Protein AF-A0A8H6TG08-F1 (afdb_monomer_lite)

Foldseek 3Di:
DPDVVVVVVVVPPPPPPPPPPPPDDDDDPDDDDDDDPDDPDDDDDDDDDPDDDDDDPDDPDPPPPPPPPPPPPDPPPPVDPVSVVVQLVVQFAPVSLVVCVVVCVLVVCCCPFNQDPPPNDHGHPPVVVVVVSSVLSVLVVCQCCPPLHNVVPPVVVQVLQQADDPPDPDPDDPQDDVVNVRGDGSSLVSVQVVVLVVVCVVCVVDPPCPPHRSSVVCVVVVVRDSDDPDPDPVNVVVVVVVVPPPD

Secondary structure (DSSP, 8-state):
--HHHHHHHTTT-----SGGGSS--------------------PPPPPP------------------------------SHHHHHHHHHH--SHHHHHHHHHTTHHHHHHHHHS-BTTTTBPPPTTHHHHHHHHHHHHHHHHHHT-TTTTTT-HHHHHHHHBPPP-----TT--PPPGGGTTBPPHHHHHHHHHHHHHHHHHHTTSGGGTT--HHHHHHHTT----SPPP--TTHHHHTTTTSSS--

Sequence (247 aa):
MGEEWAGKAARGEDFLLLADMFAGQCLSDGPIASFAPDDDAQLRPAPPPACRAAQFPAAAAAIPMSTPARRIPSPVALASLADVKEGLERASGLLDVVEQLESGHVKYVRDTHGPNTKTNRGAADGWDGLRSMVNKRERLGKILNGPKNFAGDEEKFLAYFKMPAPTGKGKRARGPDEEDGGYRAYRRIVEAWVWCKRHVEKERETIEYQGLGRWEVWRALGKETYVKPPRQADDAELDKEKDSDDE

Structure (mmCIF, N/CA/C/O backbone):
data_AF-A0A8H6TG08-F1
#
_entry.id   AF-A0A8H6TG08-F1
#
loop_
_atom_site.group_PDB
_atom_site.id
_atom_site.type_symbol
_atom_site.label_atom_id
_atom_site.label_alt_id
_atom_site.label_comp_id
_atom_site.label_asym_id
_atom_site.label_entity_id
_atom_site.label_seq_id
_atom_site.pdbx_PDB_ins_code
_atom_site.Cartn_x
_atom_site.Cartn_y
_atom_site.Cartn_z
_atom_site.occupancy
_atom_site.B_iso_or_equiv
_atom_site.auth_seq_id
_atom_site.auth_comp_id
_atom_site.auth_asym_id
_atom_site.auth_atom_id
_atom_site.pdbx_PDB_model_num
ATOM 1 N N . MET A 1 1 ? -29.825 2.745 20.423 1.00 50.50 1 MET A N 1
ATOM 2 C CA . MET A 1 1 ? -30.577 3.974 20.757 1.00 50.50 1 MET A CA 1
ATOM 3 C C . MET A 1 1 ? -31.495 4.337 19.589 1.00 50.50 1 MET A C 1
ATOM 5 O O . MET A 1 1 ? -31.099 5.159 18.782 1.00 50.50 1 MET A O 1
ATOM 9 N N . GLY A 1 2 ? -32.653 3.683 19.420 1.00 51.50 2 GLY A N 1
ATOM 10 C CA . GLY A 1 2 ? -33.448 3.850 18.183 1.00 51.50 2 GLY A CA 1
ATOM 11 C C . GLY A 1 2 ? -34.968 3.820 18.345 1.00 51.50 2 GLY A C 1
ATOM 12 O O . GLY A 1 2 ? -35.647 4.626 17.723 1.00 51.50 2 GLY A O 1
ATOM 13 N N . GLU A 1 3 ? -35.520 2.969 19.212 1.00 51.28 3 GLU A N 1
ATOM 14 C CA . GLU A 1 3 ? -36.986 2.820 19.296 1.00 51.28 3 GLU A CA 1
ATOM 15 C C . GLU A 1 3 ? -37.643 3.740 20.337 1.00 51.28 3 GLU A C 1
ATOM 17 O O . GLU A 1 3 ? -38.736 4.251 20.106 1.00 51.28 3 GLU A O 1
ATOM 22 N N . GLU A 1 4 ? -36.956 4.070 21.436 1.00 55.00 4 GLU A N 1
ATOM 23 C CA . GLU A 1 4 ? -37.482 5.030 22.425 1.00 55.00 4 GLU A CA 1
ATOM 24 C C . GLU A 1 4 ? -37.549 6.476 21.905 1.00 55.00 4 GLU A C 1
ATOM 26 O O . GLU A 1 4 ? -38.343 7.278 22.400 1.00 55.00 4 GLU A O 1
ATOM 31 N N . TRP A 1 5 ? -36.749 6.815 20.890 1.00 64.19 5 TRP A N 1
ATOM 32 C CA . TRP A 1 5 ? -36.702 8.162 20.313 1.00 64.19 5 TRP A CA 1
ATOM 33 C C . TRP A 1 5 ? -37.920 8.467 19.439 1.00 64.19 5 TRP A C 1
ATOM 35 O O . TRP A 1 5 ? -38.512 9.541 19.559 1.00 64.19 5 TRP A O 1
ATOM 45 N N . ALA A 1 6 ? -38.348 7.504 18.620 1.00 67.06 6 ALA A N 1
ATOM 46 C CA . ALA A 1 6 ? -39.508 7.672 17.748 1.00 67.06 6 ALA A CA 1
ATOM 47 C C . ALA A 1 6 ? -40.811 7.861 18.549 1.00 67.06 6 ALA A C 1
ATOM 49 O O . ALA A 1 6 ? -41.683 8.630 18.151 1.00 67.06 6 ALA A O 1
ATOM 50 N N . GLY A 1 7 ? -40.918 7.224 19.722 1.00 71.44 7 GLY A N 1
ATOM 51 C CA . GLY A 1 7 ? -42.089 7.354 20.591 1.00 71.44 7 GLY A CA 1
ATOM 52 C C . GLY A 1 7 ? -42.223 8.717 21.281 1.00 71.44 7 GLY A C 1
ATOM 53 O O . GLY A 1 7 ? -43.343 9.147 21.552 1.00 71.44 7 GLY A O 1
ATOM 54 N N . LYS A 1 8 ? -41.113 9.412 21.567 1.00 64.00 8 LYS A N 1
ATOM 55 C CA . LYS A 1 8 ? -41.140 10.728 22.233 1.00 64.00 8 LYS A CA 1
ATOM 56 C C . LYS A 1 8 ? -41.502 11.868 21.279 1.00 64.00 8 LYS A C 1
ATOM 58 O O . LYS A 1 8 ? -42.296 12.723 21.653 1.00 64.00 8 LYS A O 1
ATOM 63 N N . ALA A 1 9 ? -41.025 11.831 20.033 1.00 66.88 9 ALA A N 1
ATOM 64 C CA . ALA A 1 9 ? -41.368 12.841 19.025 1.00 66.88 9 ALA A CA 1
ATOM 65 C C . ALA A 1 9 ? -42.869 12.847 18.670 1.00 66.88 9 ALA A C 1
ATOM 67 O O . ALA A 1 9 ? -43.447 13.902 18.425 1.00 66.88 9 ALA A O 1
ATOM 68 N N . ALA A 1 10 ? -43.527 11.683 18.707 1.00 74.94 10 ALA A N 1
ATOM 69 C CA . ALA A 1 10 ? -44.953 11.563 18.402 1.00 74.94 10 ALA A CA 1
ATOM 70 C C . ALA A 1 10 ? -45.885 12.133 19.493 1.00 74.94 10 ALA A C 1
ATOM 72 O O . ALA A 1 10 ? -47.068 12.337 19.229 1.00 74.94 10 ALA A O 1
ATOM 73 N N . ARG A 1 11 ? -45.380 12.387 20.711 1.00 78.62 11 ARG A N 1
ATOM 74 C CA . ARG A 1 11 ? -46.183 12.888 21.843 1.00 78.62 11 ARG A CA 1
ATOM 75 C C . ARG A 1 11 ? -46.210 14.412 21.978 1.00 78.62 11 ARG A C 1
ATOM 77 O O . ARG A 1 11 ? -46.906 14.905 22.858 1.00 78.62 11 ARG A O 1
ATOM 84 N N . GLY A 1 12 ? -45.496 15.150 21.123 1.00 61.00 12 GLY A N 1
ATOM 85 C CA . GLY A 1 12 ? -45.451 16.616 21.195 1.00 61.00 12 GLY A CA 1
ATOM 86 C C . GLY A 1 12 ? -44.877 17.140 22.514 1.00 61.00 12 GLY A C 1
ATOM 87 O O . GLY A 1 12 ? -45.208 18.242 22.933 1.00 61.00 12 GLY A O 1
ATOM 88 N N . GLU A 1 13 ? -44.059 16.336 23.196 1.00 67.56 13 GLU A N 1
ATOM 89 C CA . GLU A 1 13 ? -43.332 16.783 24.379 1.00 67.56 13 GLU A CA 1
ATOM 90 C C . GLU A 1 13 ? -42.211 17.712 23.909 1.00 67.56 13 GLU A C 1
ATOM 92 O O . GLU A 1 13 ? -41.248 17.263 23.279 1.00 67.56 13 GLU A O 1
ATOM 97 N N . ASP A 1 14 ? -42.364 19.010 24.185 1.00 52.91 14 ASP A N 1
ATOM 98 C CA . ASP A 1 14 ? -41.338 20.011 23.920 1.00 52.91 14 ASP A CA 1
ATOM 99 C C . ASP A 1 14 ? -40.054 19.604 24.641 1.00 52.91 14 ASP A C 1
ATOM 101 O O . ASP A 1 14 ? -39.951 19.592 25.872 1.00 52.91 14 ASP A O 1
ATOM 105 N N . PHE A 1 15 ? -39.058 19.233 23.844 1.00 54.03 15 PHE A N 1
ATOM 106 C CA . PHE A 1 15 ? -37.717 18.997 24.335 1.00 54.03 15 PHE A CA 1
ATOM 107 C C . PHE A 1 15 ? -37.177 20.343 24.813 1.00 54.03 15 PHE A C 1
ATOM 109 O O . PHE A 1 15 ? -36.769 21.181 24.009 1.00 54.03 15 PHE A O 1
ATOM 116 N N . LEU A 1 16 ? -37.154 20.537 26.133 1.00 56.66 16 LEU A N 1
ATOM 117 C CA . LEU A 1 16 ? -36.293 21.522 26.774 1.00 56.66 16 LEU A CA 1
ATOM 118 C C . LEU A 1 16 ? -34.847 21.119 26.465 1.00 56.66 16 LEU A C 1
ATOM 120 O O . LEU A 1 16 ? -34.195 20.397 27.221 1.00 56.66 16 LEU A O 1
ATOM 124 N N . LEU A 1 17 ? -34.382 21.524 25.282 1.00 52.22 17 LEU A N 1
ATOM 125 C CA . LEU A 1 17 ? -32.984 21.501 24.904 1.00 52.22 17 LEU A CA 1
ATOM 126 C C . LEU A 1 17 ? -32.220 22.177 26.033 1.00 52.22 17 LEU A C 1
ATOM 128 O O . LEU A 1 17 ? -32.545 23.289 26.445 1.00 52.22 17 LEU A O 1
ATOM 132 N N . LEU A 1 18 ? -31.214 21.465 26.524 1.00 53.97 18 LEU A N 1
ATOM 133 C CA . LEU A 1 18 ? -30.261 21.864 27.551 1.00 53.97 18 LEU A CA 1
ATOM 134 C C . LEU A 1 18 ? -29.365 23.025 27.050 1.00 53.97 18 LEU A C 1
ATOM 136 O O . LEU A 1 18 ? -28.142 22.954 27.102 1.00 53.97 18 LEU A O 1
ATOM 140 N N . ALA A 1 19 ? -29.967 24.075 26.493 1.00 52.28 19 ALA A N 1
ATOM 141 C CA . ALA A 1 19 ? -29.305 25.238 25.917 1.00 52.28 19 ALA A CA 1
ATOM 142 C C . ALA A 1 19 ? -28.902 26.276 26.982 1.00 52.28 19 ALA A C 1
ATOM 144 O O . ALA A 1 19 ? -28.106 27.160 26.688 1.00 52.28 19 ALA A O 1
ATOM 145 N N . ASP A 1 20 ? -29.362 26.131 28.230 1.00 48.72 20 ASP A N 1
ATOM 146 C CA . ASP A 1 20 ? -29.104 27.099 29.308 1.00 48.72 20 ASP A CA 1
ATOM 147 C C . ASP A 1 20 ? -27.883 26.791 30.192 1.00 48.72 20 ASP A C 1
ATOM 149 O O . ASP A 1 20 ? -27.593 27.527 31.132 1.00 48.72 20 ASP A O 1
ATOM 153 N N . MET A 1 21 ? -27.104 25.743 29.901 1.00 51.53 21 MET A N 1
ATOM 154 C CA . MET A 1 21 ? -25.935 25.401 30.731 1.00 51.53 21 MET A CA 1
ATOM 155 C C . MET A 1 21 ? -24.610 26.057 30.307 1.00 51.53 21 MET A C 1
ATOM 157 O O . MET A 1 21 ? -23.612 25.883 31.003 1.00 51.53 21 MET A O 1
ATOM 161 N N . PHE A 1 22 ? -24.579 26.834 29.216 1.00 51.25 22 PHE A N 1
ATOM 162 C CA . PHE A 1 22 ? -23.343 27.472 28.723 1.00 51.25 22 PHE A CA 1
ATOM 163 C C . PHE A 1 22 ? -23.390 29.004 28.611 1.00 51.25 22 PHE A C 1
ATOM 165 O O . PHE A 1 22 ? -22.412 29.612 28.185 1.00 51.25 22 PHE A O 1
ATOM 172 N N . ALA A 1 23 ? -24.458 29.661 29.069 1.00 53.31 23 ALA A N 1
ATOM 173 C CA . ALA A 1 23 ? -24.570 31.125 29.053 1.00 53.31 23 ALA A CA 1
ATOM 174 C C . ALA A 1 23 ? -23.963 31.823 30.295 1.00 53.31 23 ALA A C 1
ATOM 176 O O . ALA A 1 23 ? -24.399 32.910 30.668 1.00 53.31 23 ALA A O 1
ATOM 177 N N . GLY A 1 24 ? -22.969 31.223 30.964 1.00 51.78 24 GLY A N 1
ATOM 178 C CA . GLY A 1 24 ? -22.540 31.703 32.284 1.00 51.78 24 GLY A CA 1
ATOM 179 C C . GLY A 1 24 ? -21.128 31.344 32.738 1.00 51.78 24 GLY A C 1
ATOM 180 O O . GLY A 1 24 ? -20.940 31.096 33.925 1.00 51.78 24 GLY A O 1
ATOM 181 N N . GLN A 1 25 ? -20.128 31.323 31.852 1.00 49.62 25 GLN A N 1
ATOM 182 C CA . GLN A 1 25 ? -18.730 31.389 32.298 1.00 49.62 25 GLN A CA 1
ATOM 183 C C . GLN A 1 25 ? -18.120 32.733 31.921 1.00 49.62 25 GLN A C 1
ATOM 185 O O . GLN A 1 25 ? -17.725 32.997 30.789 1.00 49.62 25 GLN A O 1
ATOM 190 N N . CYS A 1 26 ? -18.125 33.590 32.937 1.00 45.16 26 CYS A N 1
ATOM 191 C CA . CYS A 1 26 ? -17.475 34.876 33.003 1.00 45.16 26 CYS A CA 1
ATOM 192 C C . CYS A 1 26 ? -16.030 34.811 32.498 1.00 45.16 26 CYS A C 1
ATOM 194 O O . CYS A 1 26 ? -15.234 33.982 32.937 1.00 45.16 26 CYS A O 1
ATOM 196 N N . LEU A 1 27 ? -15.706 35.775 31.642 1.00 51.22 27 LEU A N 1
ATOM 197 C CA . LEU A 1 27 ? -14.368 36.308 31.433 1.00 51.22 27 LEU A CA 1
ATOM 198 C C . LEU A 1 27 ? -13.742 36.649 32.793 1.00 51.22 27 LEU A C 1
ATOM 200 O O . LEU A 1 27 ? -14.047 37.684 33.382 1.00 51.22 27 LEU A O 1
ATOM 204 N N . SER A 1 28 ? -12.875 35.780 33.300 1.00 53.09 28 SER A N 1
ATOM 205 C CA . SER A 1 28 ? -11.883 36.160 34.298 1.00 53.09 28 SER A CA 1
ATOM 206 C C . SER A 1 28 ? -10.559 36.379 33.579 1.00 53.09 28 SER A C 1
ATOM 208 O O . SER A 1 28 ? -9.837 35.426 33.283 1.00 53.09 28 SER A O 1
ATOM 210 N N . ASP A 1 29 ? -10.285 37.651 33.291 1.00 51.97 29 ASP A N 1
ATOM 211 C CA . ASP A 1 29 ? -8.945 38.194 33.080 1.00 51.97 29 ASP A CA 1
ATOM 212 C C . ASP A 1 29 ? -8.067 37.778 34.269 1.00 51.97 29 ASP A C 1
ATOM 214 O O . ASP A 1 29 ? -8.242 38.249 35.396 1.00 51.97 29 ASP A O 1
ATOM 218 N N . GLY A 1 30 ? -7.167 36.826 34.030 1.00 44.47 30 GLY A N 1
ATOM 219 C CA . GLY A 1 30 ? -6.161 36.380 34.986 1.00 44.47 30 GLY A CA 1
ATOM 220 C C . GLY A 1 30 ? -4.785 36.907 34.571 1.00 44.47 30 GLY A C 1
ATOM 221 O O . GLY A 1 30 ? -4.456 36.857 33.385 1.00 44.47 30 GLY A O 1
ATOM 222 N N . PRO A 1 31 ? -3.969 37.419 35.509 1.00 56.06 31 PRO A N 1
ATOM 223 C CA . PRO A 1 31 ? -2.721 38.094 35.189 1.00 56.06 31 PRO A CA 1
ATOM 224 C C . PRO A 1 31 ? -1.666 37.132 34.633 1.00 56.06 31 PRO A C 1
ATOM 226 O O . PRO A 1 31 ? -1.500 36.003 35.093 1.00 56.06 31 PRO A O 1
ATOM 229 N N . ILE A 1 32 ? -0.926 37.648 33.654 1.00 50.09 32 ILE A N 1
ATOM 230 C CA . ILE A 1 32 ? 0.262 37.060 33.037 1.00 50.09 32 ILE A CA 1
ATOM 231 C C . ILE A 1 32 ? 1.272 36.720 34.140 1.00 50.09 32 ILE A C 1
ATOM 233 O O . ILE A 1 32 ? 1.871 37.610 34.745 1.00 50.09 32 ILE A O 1
ATOM 237 N N . ALA A 1 33 ? 1.455 35.427 34.405 1.00 47.50 33 ALA A N 1
ATOM 238 C CA . ALA A 1 33 ? 2.541 34.942 35.240 1.00 47.50 33 ALA A CA 1
ATOM 239 C C . ALA A 1 33 ? 3.854 35.081 34.461 1.00 47.50 33 ALA A C 1
ATOM 241 O O . ALA A 1 33 ? 4.088 34.411 33.454 1.00 47.50 33 ALA A O 1
ATOM 242 N N . SER A 1 34 ? 4.688 36.000 34.933 1.00 51.72 34 SER A N 1
ATOM 243 C CA . SER A 1 34 ? 6.067 36.195 34.516 1.00 51.72 34 SER A CA 1
ATOM 244 C C . SER A 1 34 ? 6.854 34.887 34.631 1.00 51.72 34 SER A C 1
ATOM 246 O O . SER A 1 34 ? 6.981 34.323 35.716 1.00 51.72 34 SER A O 1
ATOM 248 N N . PHE A 1 35 ? 7.406 34.423 33.511 1.00 45.28 35 PHE A N 1
ATOM 249 C CA . PHE A 1 35 ? 8.421 33.375 33.490 1.00 45.28 35 PHE A CA 1
ATOM 250 C C . PHE A 1 35 ? 9.697 33.908 34.154 1.00 45.28 35 PHE A C 1
ATOM 252 O O . PHE A 1 35 ? 10.345 34.809 33.621 1.00 45.28 35 PHE A O 1
ATOM 259 N N . ALA A 1 36 ? 10.048 33.359 35.315 1.00 55.59 36 ALA A N 1
ATOM 260 C CA . ALA A 1 36 ? 11.384 33.488 35.882 1.00 55.59 36 ALA A CA 1
ATOM 261 C C . ALA A 1 36 ? 12.311 32.446 35.220 1.00 55.59 36 ALA A C 1
ATOM 263 O O . ALA A 1 36 ? 11.919 31.279 35.128 1.00 55.59 36 ALA A O 1
ATOM 264 N N . PRO A 1 37 ? 13.510 32.830 34.750 1.00 61.66 37 PRO A N 1
ATOM 265 C CA . PRO A 1 37 ? 14.508 31.905 34.238 1.00 61.66 37 PRO A CA 1
ATOM 266 C C . PRO A 1 37 ? 15.581 31.665 35.303 1.00 61.66 37 PRO A C 1
ATOM 268 O O . PRO A 1 37 ? 16.621 32.300 35.260 1.00 61.66 37 PRO A O 1
ATOM 271 N N . ASP A 1 38 ? 15.338 30.764 36.250 1.00 59.38 38 ASP A N 1
ATOM 272 C CA . ASP A 1 38 ? 16.372 30.320 37.192 1.00 59.38 38 ASP A CA 1
ATOM 273 C C . ASP A 1 38 ? 16.027 28.918 37.704 1.00 59.38 38 ASP A C 1
ATOM 275 O O . ASP A 1 38 ? 15.315 28.767 38.689 1.00 59.38 38 ASP A O 1
ATOM 279 N N . ASP A 1 39 ? 16.514 27.889 37.008 1.00 56.72 39 ASP A N 1
ATOM 280 C CA . ASP A 1 39 ? 16.909 26.631 37.655 1.00 56.72 39 ASP A CA 1
ATOM 281 C C . ASP A 1 39 ? 17.931 25.904 36.766 1.00 56.72 39 ASP A C 1
ATOM 283 O O . ASP A 1 39 ? 17.687 24.895 36.103 1.00 56.72 39 ASP A O 1
ATOM 287 N N . ASP A 1 40 ? 19.103 26.531 36.707 1.00 56.91 40 ASP A N 1
ATOM 288 C CA . ASP A 1 40 ? 20.358 25.943 36.269 1.00 56.91 40 ASP A CA 1
ATOM 289 C C . ASP A 1 40 ? 21.055 25.395 37.522 1.00 56.91 40 ASP A C 1
ATOM 291 O O . ASP A 1 40 ? 21.762 26.120 38.222 1.00 56.91 40 ASP A O 1
ATOM 295 N N . ALA A 1 41 ? 20.802 24.131 37.878 1.00 54.31 41 ALA A N 1
ATOM 296 C CA . ALA A 1 41 ? 21.594 23.454 38.902 1.00 54.31 41 ALA A CA 1
ATOM 297 C C . ALA A 1 41 ? 21.495 21.918 38.850 1.00 54.31 41 ALA A C 1
ATOM 299 O O . ALA A 1 41 ? 20.572 21.292 39.358 1.00 54.31 41 ALA A O 1
ATOM 300 N N . GLN A 1 42 ? 22.595 21.322 38.387 1.00 55.91 42 GLN A N 1
ATOM 301 C CA . GLN A 1 42 ? 23.193 20.106 38.953 1.00 55.91 42 GLN A CA 1
ATOM 302 C C . GLN A 1 42 ? 22.496 18.755 38.709 1.00 55.91 42 GLN A C 1
ATOM 304 O O . GLN A 1 42 ? 21.938 18.140 39.614 1.00 55.91 42 GLN A O 1
ATOM 309 N N . LEU A 1 43 ? 22.779 18.156 37.549 1.00 52.78 43 LEU A N 1
ATOM 310 C CA . LEU A 1 43 ? 22.908 16.698 37.456 1.00 52.78 43 LEU A CA 1
ATOM 311 C C . LEU A 1 43 ? 24.361 16.337 37.139 1.00 52.78 43 LEU A C 1
ATOM 313 O O . LEU A 1 43 ? 24.828 16.396 36.004 1.00 52.78 43 LEU A O 1
ATOM 317 N N . ARG A 1 44 ? 25.095 15.996 38.202 1.00 63.00 44 ARG A N 1
ATOM 318 C CA . ARG A 1 44 ? 26.439 15.413 38.133 1.00 63.00 44 ARG A CA 1
ATOM 319 C C . ARG A 1 44 ? 26.381 14.045 37.433 1.00 63.00 44 ARG A C 1
ATOM 321 O O . ARG A 1 44 ? 25.580 13.209 37.851 1.00 63.00 44 ARG A O 1
ATOM 328 N N . PRO A 1 45 ? 27.260 13.754 36.460 1.00 58.12 45 PRO A N 1
ATOM 329 C CA . PRO A 1 45 ? 27.411 12.401 35.943 1.00 58.12 45 PRO A CA 1
ATOM 330 C C . PRO A 1 45 ? 28.123 11.515 36.975 1.00 58.12 45 PRO A C 1
ATOM 332 O O . PRO A 1 45 ? 29.211 11.837 37.457 1.00 58.12 45 PRO A O 1
ATOM 335 N N . ALA A 1 46 ? 27.494 10.392 37.323 1.00 63.34 46 ALA A N 1
ATOM 336 C CA . ALA A 1 46 ? 28.111 9.337 38.117 1.00 63.34 46 ALA A CA 1
ATOM 337 C C . ALA A 1 46 ? 29.219 8.631 37.305 1.00 63.34 46 ALA A C 1
ATOM 339 O O . ALA A 1 46 ? 29.042 8.410 36.103 1.00 63.34 46 ALA A O 1
ATOM 340 N N . PRO A 1 47 ? 30.352 8.255 37.926 1.00 72.94 47 PRO A N 1
ATOM 341 C CA . PRO A 1 47 ? 31.393 7.494 37.247 1.00 72.94 47 PRO A CA 1
ATOM 342 C C . PRO A 1 47 ? 30.909 6.066 36.929 1.00 72.94 47 PRO A C 1
ATOM 344 O O . PRO A 1 47 ? 30.249 5.444 37.768 1.00 72.94 47 PRO A O 1
ATOM 347 N N . PRO A 1 48 ? 31.241 5.513 35.749 1.00 69.75 48 PRO A N 1
ATOM 348 C CA . PRO A 1 48 ? 30.876 4.146 35.401 1.00 69.75 48 PRO A CA 1
ATOM 349 C C . PRO A 1 48 ? 31.665 3.131 36.251 1.00 69.75 48 PRO A C 1
ATOM 351 O O . PRO A 1 48 ? 32.872 3.304 36.452 1.00 69.75 48 PRO A O 1
ATOM 354 N N . PRO A 1 49 ? 31.032 2.044 36.730 1.00 64.38 49 PRO A N 1
ATOM 355 C CA . PRO A 1 49 ? 31.748 0.953 37.373 1.00 64.38 49 PRO A CA 1
ATOM 356 C C . PRO A 1 49 ? 32.591 0.189 36.345 1.00 64.38 49 PRO A C 1
ATOM 358 O O . PRO A 1 49 ? 32.111 -0.230 35.291 1.00 64.38 49 PRO A O 1
ATOM 361 N N . ALA A 1 50 ? 33.865 -0.020 36.677 1.00 57.91 50 ALA A N 1
ATOM 362 C CA . ALA A 1 50 ? 34.784 -0.862 35.928 1.00 57.91 50 ALA A CA 1
ATOM 363 C C . ALA A 1 50 ? 34.328 -2.333 35.981 1.00 57.91 50 ALA A C 1
ATOM 365 O O . ALA A 1 50 ? 34.630 -3.073 36.921 1.00 57.91 50 ALA A O 1
ATOM 366 N N . CYS A 1 51 ? 33.606 -2.779 34.954 1.00 50.34 51 CYS A N 1
ATOM 367 C CA . CYS A 1 51 ? 33.263 -4.183 34.765 1.00 50.34 51 CYS A CA 1
ATOM 368 C C . CYS A 1 51 ? 34.435 -4.946 34.132 1.00 50.34 51 CYS A C 1
ATOM 370 O O . CYS A 1 51 ? 34.578 -5.053 32.920 1.00 50.34 51 CYS A O 1
ATOM 372 N N . ARG A 1 52 ? 35.288 -5.452 35.026 1.00 51.84 52 ARG A N 1
ATOM 373 C CA . ARG A 1 52 ? 35.825 -6.822 35.078 1.00 51.84 52 ARG A CA 1
ATOM 374 C C . ARG A 1 52 ? 35.765 -7.610 33.755 1.00 51.84 52 ARG A C 1
ATOM 376 O O . ARG A 1 52 ? 34.727 -8.151 33.384 1.00 51.84 52 ARG A O 1
ATOM 383 N N . ALA A 1 53 ? 36.924 -7.746 33.112 1.00 53.72 53 ALA A N 1
ATOM 384 C CA . ALA A 1 53 ? 37.154 -8.662 32.003 1.00 53.72 53 ALA A CA 1
ATOM 385 C C . ALA A 1 53 ? 36.878 -10.113 32.441 1.00 53.72 53 ALA A C 1
ATOM 387 O O . ALA A 1 53 ? 37.668 -10.721 33.166 1.00 53.72 53 ALA A O 1
ATOM 388 N N . ALA A 1 54 ? 35.738 -10.655 32.016 1.00 56.50 54 ALA A N 1
ATOM 389 C CA . ALA A 1 54 ? 35.465 -12.080 32.070 1.00 56.50 54 ALA A CA 1
ATOM 390 C C . ALA A 1 54 ? 36.151 -12.747 30.872 1.00 56.50 54 ALA A C 1
ATOM 392 O O . ALA A 1 54 ? 35.901 -12.410 29.716 1.00 56.50 54 ALA A O 1
ATOM 393 N N . GLN A 1 55 ? 37.052 -13.676 31.176 1.00 60.88 55 GLN A N 1
ATOM 394 C CA . GLN A 1 55 ? 37.668 -14.573 30.210 1.00 60.88 55 GLN A CA 1
ATOM 395 C C . GLN A 1 55 ? 36.574 -15.456 29.597 1.00 60.88 55 GLN A C 1
ATOM 397 O O . GLN A 1 55 ? 35.940 -16.241 30.301 1.00 60.88 55 GLN A O 1
ATOM 402 N N . PHE A 1 56 ? 36.345 -15.316 28.293 1.00 54.72 56 PHE A N 1
ATOM 403 C CA . PHE A 1 56 ? 35.495 -16.235 27.544 1.00 54.72 56 PHE A CA 1
ATOM 404 C C . PHE A 1 56 ? 36.275 -17.525 27.247 1.00 54.72 56 PHE A C 1
ATOM 406 O O . PHE A 1 56 ? 37.405 -17.444 26.758 1.00 54.72 56 PHE A O 1
ATOM 413 N N . PRO A 1 57 ? 35.709 -18.716 27.510 1.00 61.53 57 PRO A N 1
ATOM 414 C CA . PRO A 1 57 ? 36.274 -19.962 27.015 1.00 61.53 57 PRO A CA 1
ATOM 415 C C . PRO A 1 57 ? 36.166 -20.006 25.487 1.00 61.53 57 PRO A C 1
ATOM 417 O O . PRO A 1 57 ? 35.154 -19.610 24.909 1.00 61.53 57 PRO A O 1
ATOM 420 N N . ALA A 1 58 ? 37.227 -20.495 24.846 1.00 51.38 58 ALA A N 1
ATOM 421 C CA . ALA A 1 58 ? 37.307 -20.722 23.411 1.00 51.38 58 ALA A CA 1
ATOM 422 C C . ALA A 1 58 ? 36.213 -21.707 22.963 1.00 51.38 58 ALA A C 1
ATOM 424 O O . ALA A 1 58 ? 36.375 -22.924 23.038 1.00 51.38 58 ALA A O 1
ATOM 425 N N . ALA A 1 59 ? 35.077 -21.169 22.521 1.00 51.72 59 ALA A N 1
ATOM 426 C CA . ALA A 1 59 ? 34.044 -21.930 21.846 1.00 51.72 59 ALA A CA 1
ATOM 427 C C . ALA A 1 59 ? 34.535 -22.259 20.434 1.00 51.72 59 ALA A C 1
ATOM 429 O O . ALA A 1 59 ? 34.917 -21.371 19.669 1.00 51.72 59 ALA A O 1
ATOM 430 N N . ALA A 1 60 ? 34.547 -23.552 20.117 1.00 56.09 60 ALA A N 1
ATOM 431 C CA . ALA A 1 60 ? 34.839 -24.073 18.796 1.00 56.09 60 ALA A CA 1
ATOM 432 C C . ALA A 1 60 ? 34.024 -23.317 17.738 1.00 56.09 60 ALA A C 1
ATOM 434 O O . ALA A 1 60 ? 32.801 -23.211 17.838 1.00 56.09 60 ALA A O 1
ATOM 435 N N . ALA A 1 61 ? 34.729 -22.781 16.743 1.00 54.41 61 ALA A N 1
ATOM 436 C CA . ALA A 1 61 ? 34.161 -22.063 15.619 1.00 54.41 61 ALA A CA 1
ATOM 437 C C . ALA A 1 61 ? 33.204 -22.979 14.840 1.00 54.41 61 ALA A C 1
ATOM 439 O O . ALA A 1 61 ? 33.620 -23.758 13.982 1.00 54.41 61 ALA A O 1
ATOM 440 N N . ALA A 1 62 ? 31.911 -22.887 15.146 1.00 58.25 62 ALA A N 1
ATOM 441 C CA . ALA A 1 62 ? 30.872 -23.338 14.243 1.00 58.25 62 ALA A CA 1
ATOM 442 C C . ALA A 1 62 ? 30.935 -22.426 13.015 1.00 58.25 62 ALA A C 1
ATOM 444 O O . ALA A 1 62 ? 30.754 -21.212 13.114 1.00 58.25 62 ALA A O 1
ATOM 445 N N . ILE A 1 63 ? 31.268 -23.022 11.873 1.00 63.09 63 ILE A N 1
ATOM 446 C CA . ILE A 1 63 ? 31.292 -22.364 10.570 1.00 63.09 63 ILE A CA 1
ATOM 447 C C . ILE A 1 63 ? 29.920 -21.698 10.391 1.00 63.09 63 ILE A C 1
ATOM 449 O O . ILE A 1 63 ? 28.915 -22.414 10.435 1.00 63.09 63 ILE A O 1
ATOM 453 N N . PRO A 1 64 ? 29.838 -20.362 10.235 1.00 60.16 64 PRO A N 1
ATOM 454 C CA . PRO A 1 64 ? 28.567 -19.711 9.979 1.00 60.16 64 PRO A CA 1
ATOM 455 C C . PRO A 1 64 ? 28.038 -20.294 8.674 1.00 60.16 64 PRO A C 1
ATOM 457 O O . PRO A 1 64 ? 28.626 -20.088 7.610 1.00 60.16 64 PRO A O 1
ATOM 460 N N . MET A 1 65 ? 26.966 -21.087 8.758 1.00 54.34 65 MET A N 1
ATOM 461 C CA . MET A 1 65 ? 26.241 -21.504 7.570 1.00 54.34 65 MET A CA 1
ATOM 462 C C . MET A 1 65 ? 25.808 -20.220 6.885 1.00 54.34 65 MET A C 1
ATOM 464 O O . MET A 1 65 ? 25.010 -19.462 7.430 1.00 54.34 65 MET A O 1
ATOM 468 N N . SER A 1 66 ? 26.438 -19.954 5.743 1.00 47.62 66 SER A N 1
ATOM 469 C CA . SER A 1 66 ? 26.171 -18.809 4.895 1.00 47.62 66 SER A CA 1
ATOM 470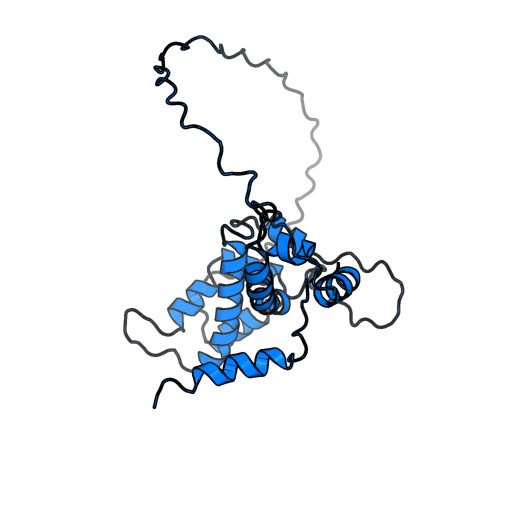 C C . SER A 1 66 ? 24.688 -18.863 4.554 1.00 47.62 66 SER A C 1
ATOM 472 O O . SER A 1 66 ? 24.257 -19.660 3.720 1.00 47.62 66 SER A O 1
ATOM 474 N N . THR A 1 67 ? 23.887 -18.084 5.278 1.00 56.09 67 THR A N 1
ATOM 475 C CA . THR A 1 67 ? 22.512 -17.800 4.900 1.00 56.09 67 THR A CA 1
ATOM 476 C C . THR A 1 67 ? 22.591 -17.302 3.465 1.00 56.09 67 THR A C 1
ATOM 478 O O . THR A 1 67 ? 23.381 -16.391 3.200 1.00 56.09 67 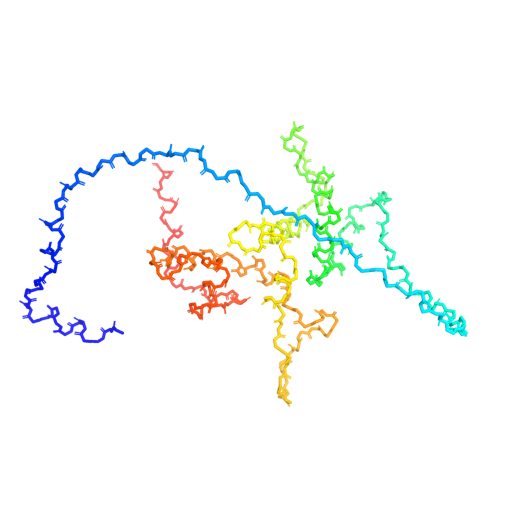THR A O 1
ATOM 481 N N . PRO A 1 68 ? 21.874 -17.925 2.511 1.00 56.56 68 PRO A N 1
ATOM 482 C CA . PRO A 1 68 ? 21.940 -17.495 1.128 1.00 56.56 68 PRO A CA 1
ATOM 483 C C . PRO A 1 68 ? 21.529 -16.031 1.115 1.00 56.56 68 PRO A C 1
ATOM 485 O O . PRO A 1 68 ? 20.386 -15.702 1.428 1.00 56.56 68 PRO A O 1
ATOM 488 N N . ALA A 1 69 ? 22.494 -15.154 0.835 1.00 50.81 69 ALA A N 1
ATOM 489 C CA . ALA A 1 69 ? 22.247 -13.737 0.689 1.00 50.81 69 ALA A CA 1
ATOM 490 C C . ALA A 1 69 ? 21.121 -13.611 -0.334 1.00 50.81 69 ALA A C 1
ATOM 492 O O . ALA A 1 69 ? 21.303 -13.967 -1.504 1.00 50.81 69 ALA A O 1
ATOM 493 N N . ARG A 1 70 ? 19.937 -13.202 0.138 1.00 51.34 70 ARG A N 1
ATOM 494 C 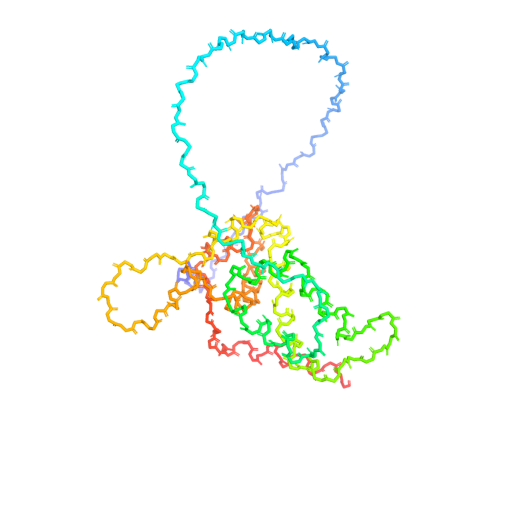CA . ARG A 1 70 ? 18.767 -12.944 -0.696 1.00 51.34 70 ARG A CA 1
AT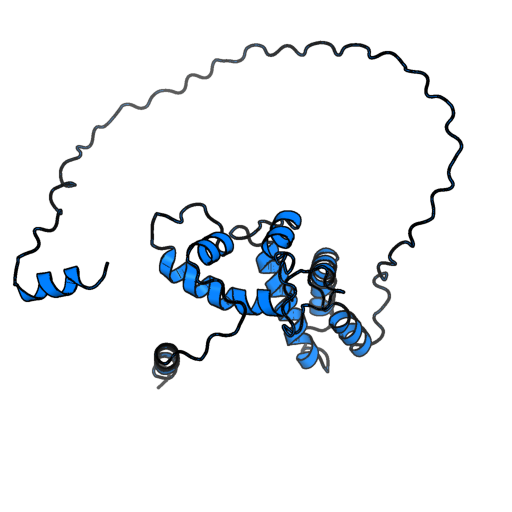OM 495 C C . ARG A 1 70 ? 19.243 -11.881 -1.673 1.00 51.34 70 ARG A C 1
ATOM 497 O O . ARG A 1 70 ? 19.494 -10.745 -1.282 1.00 51.34 70 ARG A O 1
ATOM 504 N N . ARG A 1 71 ? 19.556 -12.309 -2.900 1.00 47.88 71 ARG A N 1
ATOM 505 C CA . ARG A 1 71 ? 20.133 -11.451 -3.933 1.00 47.88 71 ARG A CA 1
ATOM 506 C C . ARG A 1 71 ? 19.099 -10.382 -4.219 1.00 47.88 71 ARG A C 1
ATOM 508 O O . ARG A 1 71 ? 18.166 -10.634 -4.973 1.00 47.88 71 ARG A O 1
ATOM 515 N N . ILE A 1 72 ? 19.269 -9.214 -3.610 1.00 53.31 72 ILE A N 1
ATOM 516 C CA . ILE A 1 72 ? 18.573 -8.009 -4.029 1.00 53.31 72 ILE A CA 1
ATOM 517 C C . ILE A 1 72 ? 19.059 -7.783 -5.462 1.00 53.31 72 ILE A C 1
ATOM 519 O O . ILE A 1 72 ? 20.268 -7.603 -5.659 1.00 53.31 72 ILE A O 1
ATOM 523 N N . PRO A 1 73 ? 18.191 -7.905 -6.481 1.00 51.91 73 PRO A N 1
ATOM 524 C CA . PRO A 1 73 ? 18.603 -7.643 -7.843 1.00 51.91 73 PRO A CA 1
ATOM 525 C C . PRO A 1 73 ? 19.101 -6.199 -7.884 1.00 51.91 73 PRO A C 1
ATOM 527 O O . PRO A 1 73 ? 18.355 -5.254 -7.633 1.00 51.91 73 PRO A O 1
ATOM 530 N N . SER A 1 74 ? 20.401 -6.049 -8.140 1.00 46.50 74 SER A N 1
ATOM 531 C CA . SER A 1 74 ? 21.014 -4.774 -8.502 1.00 46.50 74 SER A CA 1
ATOM 532 C C . SER A 1 74 ? 20.144 -4.103 -9.579 1.00 46.50 74 SER A C 1
ATOM 534 O O . SER A 1 74 ? 19.604 -4.832 -10.417 1.00 46.50 74 SER A O 1
ATOM 536 N N . PRO A 1 75 ? 20.000 -2.761 -9.611 1.00 54.62 75 PRO A N 1
ATOM 537 C CA . PRO A 1 75 ? 19.217 -2.020 -10.613 1.00 54.62 75 PRO A CA 1
ATOM 538 C C . PRO A 1 75 ? 19.840 -2.074 -12.028 1.00 54.62 75 PRO A C 1
ATOM 540 O O . PRO A 1 75 ? 19.761 -1.123 -12.804 1.00 54.62 75 PRO A O 1
ATOM 543 N N . VAL A 1 76 ? 20.489 -3.192 -12.358 1.00 48.66 76 VAL A N 1
ATOM 544 C CA . VAL A 1 76 ? 20.914 -3.608 -13.687 1.00 48.66 76 VAL A CA 1
ATOM 545 C C . VAL A 1 76 ? 19.693 -3.543 -14.589 1.00 48.66 76 VAL A C 1
ATOM 547 O O . VAL A 1 76 ? 18.724 -4.265 -14.371 1.00 48.66 76 VAL A O 1
ATOM 550 N N . ALA A 1 77 ? 19.773 -2.624 -15.552 1.00 52.25 77 ALA A N 1
ATOM 551 C CA . ALA A 1 77 ? 18.921 -2.458 -16.722 1.00 52.25 77 ALA A CA 1
ATOM 552 C C . ALA A 1 77 ? 17.862 -3.559 -16.866 1.00 52.25 77 ALA A C 1
ATOM 554 O O . ALA A 1 77 ? 18.141 -4.628 -17.408 1.00 52.25 77 ALA A O 1
ATOM 555 N N . LEU A 1 78 ? 16.648 -3.293 -16.378 1.00 54.66 78 LEU A N 1
ATOM 556 C CA . LEU A 1 78 ? 15.486 -4.112 -16.709 1.00 54.66 78 LEU A CA 1
ATOM 557 C C . LEU A 1 78 ? 15.315 -3.995 -18.224 1.00 54.66 78 LEU A C 1
ATOM 559 O O . LEU A 1 78 ? 14.895 -2.957 -18.734 1.00 54.66 78 LEU A O 1
ATOM 563 N N . ALA A 1 79 ? 15.784 -5.022 -18.932 1.00 64.69 79 ALA A N 1
ATOM 564 C CA . ALA A 1 79 ? 16.051 -4.977 -20.363 1.00 64.69 79 ALA A CA 1
ATOM 565 C C . ALA A 1 79 ? 14.767 -4.850 -21.197 1.00 64.69 79 ALA A C 1
ATOM 567 O O . ALA A 1 79 ? 14.825 -4.490 -22.373 1.00 64.69 79 ALA A O 1
ATOM 568 N N . SER A 1 80 ? 13.599 -5.070 -20.591 1.00 86.12 80 SER A N 1
ATOM 569 C CA . SER A 1 80 ? 12.305 -4.828 -21.209 1.00 86.12 80 SER A CA 1
ATOM 570 C C . SER A 1 80 ? 11.214 -4.505 -20.181 1.00 86.12 80 SER A C 1
ATOM 572 O O . SER A 1 80 ? 11.276 -4.891 -19.014 1.00 86.12 80 SER A O 1
ATOM 574 N N . LEU A 1 81 ? 10.152 -3.831 -20.632 1.00 86.19 81 LEU A N 1
ATOM 575 C CA . LEU A 1 81 ? 8.952 -3.571 -19.826 1.00 86.19 81 LEU A CA 1
ATOM 576 C C . LEU A 1 81 ? 8.252 -4.875 -19.387 1.00 86.19 81 LEU A C 1
ATOM 578 O O . LEU A 1 81 ? 7.581 -4.897 -18.355 1.00 86.19 81 LEU A O 1
ATOM 582 N N . ALA A 1 82 ? 8.436 -5.965 -20.140 1.00 88.25 82 ALA A N 1
ATOM 583 C CA . ALA A 1 82 ? 7.938 -7.291 -19.785 1.00 88.25 82 ALA A CA 1
ATOM 584 C C . ALA A 1 82 ? 8.632 -7.842 -18.530 1.00 88.25 82 ALA A C 1
ATOM 586 O O . ALA A 1 82 ? 7.942 -8.314 -17.629 1.00 88.25 82 ALA A O 1
ATOM 587 N N . ASP A 1 83 ? 9.954 -7.682 -18.418 1.00 89.75 83 ASP A N 1
ATOM 588 C CA . ASP A 1 83 ? 10.716 -8.116 -17.237 1.00 89.75 83 ASP A CA 1
ATOM 589 C C . ASP A 1 83 ? 10.308 -7.321 -15.991 1.00 89.75 83 ASP A C 1
ATOM 591 O O . ASP A 1 83 ? 10.144 -7.879 -14.904 1.00 89.75 83 ASP A O 1
ATOM 595 N N . VAL A 1 84 ? 10.083 -6.008 -16.155 1.00 89.88 84 VAL A N 1
ATOM 596 C CA . VAL A 1 84 ? 9.540 -5.153 -15.088 1.00 89.88 84 VAL A CA 1
ATOM 597 C C . VAL A 1 84 ? 8.185 -5.688 -14.646 1.00 89.88 84 VAL A C 1
ATOM 599 O O . VAL A 1 84 ? 7.953 -5.882 -13.456 1.00 89.88 84 VAL A O 1
ATOM 602 N N . LYS A 1 85 ? 7.284 -5.945 -15.599 1.00 91.81 85 LYS A N 1
ATOM 603 C CA . LYS A 1 85 ? 5.947 -6.462 -15.313 1.00 91.81 85 LYS A CA 1
ATOM 604 C C . LYS A 1 85 ? 6.010 -7.778 -14.547 1.00 91.81 85 LYS A C 1
ATOM 606 O O . LYS A 1 85 ? 5.356 -7.880 -13.515 1.00 91.81 85 LYS A O 1
ATOM 611 N N . GLU A 1 86 ? 6.818 -8.730 -15.000 1.00 92.25 86 GLU A N 1
ATOM 612 C CA . GLU A 1 86 ? 6.986 -10.021 -14.334 1.00 92.25 86 GLU A CA 1
ATOM 613 C C . GLU A 1 86 ? 7.556 -9.856 -12.916 1.00 92.25 86 GLU A C 1
ATOM 615 O O . GLU A 1 86 ? 7.073 -10.479 -11.973 1.00 92.25 86 GLU A O 1
ATOM 620 N N . GLY A 1 87 ? 8.540 -8.970 -12.726 1.00 87.62 87 GLY A N 1
ATOM 621 C CA . GLY A 1 87 ? 9.106 -8.670 -11.408 1.00 87.62 87 GLY A CA 1
ATOM 622 C C . GLY A 1 87 ? 8.097 -8.041 -10.444 1.00 87.62 87 GLY A C 1
ATOM 623 O O . GLY A 1 87 ? 8.089 -8.359 -9.251 1.00 87.62 87 GLY A O 1
ATOM 624 N N . LEU A 1 88 ? 7.208 -7.181 -10.951 1.00 91.12 88 LEU A N 1
ATOM 625 C CA . LEU A 1 88 ? 6.104 -6.655 -10.156 1.00 91.12 88 LEU A CA 1
ATOM 626 C C . LEU A 1 88 ? 5.080 -7.769 -9.873 1.00 91.12 88 LEU A C 1
ATOM 628 O O . LEU A 1 88 ? 4.670 -7.918 -8.732 1.00 91.12 88 LEU A O 1
ATOM 632 N N . GLU A 1 89 ? 4.696 -8.593 -10.845 1.00 90.88 89 GLU A N 1
ATOM 633 C CA . GLU A 1 89 ? 3.710 -9.669 -10.643 1.00 90.88 89 GLU A CA 1
ATOM 634 C C . GLU A 1 89 ? 4.188 -10.749 -9.664 1.00 90.88 89 GLU A C 1
ATOM 636 O O . GLU A 1 89 ? 3.387 -11.240 -8.869 1.00 90.88 89 GLU A O 1
ATOM 641 N N . ARG A 1 90 ? 5.489 -11.061 -9.659 1.00 89.44 90 ARG A N 1
ATOM 642 C CA . ARG A 1 90 ? 6.094 -12.044 -8.749 1.00 89.44 90 ARG A CA 1
ATOM 643 C C . ARG A 1 90 ? 6.035 -11.618 -7.279 1.00 89.44 90 ARG A C 1
ATOM 645 O O . ARG A 1 90 ? 5.924 -12.467 -6.407 1.00 89.44 90 ARG A O 1
ATOM 652 N N . ALA A 1 91 ? 6.079 -10.316 -7.001 1.00 87.25 91 ALA A N 1
ATOM 653 C CA . ALA A 1 91 ? 5.910 -9.772 -5.655 1.00 87.25 91 ALA A CA 1
ATOM 654 C C . ALA A 1 91 ? 4.420 -9.548 -5.347 1.00 87.25 91 ALA A C 1
ATOM 656 O O . ALA A 1 91 ? 3.926 -8.414 -5.300 1.00 87.25 91 ALA A O 1
ATOM 657 N N . SER A 1 92 ? 3.680 -10.646 -5.195 1.00 85.81 92 SER A N 1
ATOM 658 C CA . SER A 1 92 ? 2.263 -10.619 -4.818 1.00 85.81 92 SER A CA 1
ATOM 659 C C . SER A 1 92 ? 2.046 -10.517 -3.308 1.00 85.81 92 SER A C 1
ATOM 661 O O . SER A 1 92 ? 0.993 -10.025 -2.890 1.00 85.81 92 SER A O 1
ATOM 663 N N . GLY A 1 93 ? 3.028 -10.940 -2.507 1.00 93.50 93 GLY A N 1
ATOM 664 C CA . GLY A 1 93 ? 2.974 -10.917 -1.049 1.00 93.50 93 GLY A CA 1
ATOM 665 C C . GLY A 1 93 ? 3.091 -9.508 -0.466 1.00 93.50 93 GLY A C 1
ATOM 666 O O . GLY A 1 93 ? 3.675 -8.605 -1.065 1.00 93.50 93 GLY A O 1
ATOM 667 N N . LEU A 1 94 ? 2.522 -9.292 0.726 1.00 95.44 94 LEU A N 1
ATOM 668 C CA . LEU A 1 94 ? 2.571 -7.981 1.387 1.00 95.44 94 LEU A CA 1
ATOM 669 C C . LEU A 1 94 ? 4.011 -7.553 1.703 1.00 95.44 94 LEU A C 1
ATOM 671 O O . LEU A 1 94 ? 4.360 -6.405 1.442 1.00 95.44 94 LEU A O 1
ATOM 675 N N . LEU A 1 95 ? 4.826 -8.476 2.222 1.00 95.44 95 LEU A N 1
ATOM 676 C CA . LEU A 1 95 ? 6.221 -8.226 2.595 1.00 95.44 95 LEU A CA 1
ATOM 677 C C . LEU A 1 95 ? 7.062 -7.805 1.387 1.00 95.44 95 LEU A C 1
ATOM 679 O O . LEU A 1 95 ? 7.701 -6.759 1.419 1.00 95.44 95 LEU A O 1
ATOM 683 N N . ASP A 1 96 ? 6.985 -8.560 0.290 1.00 95.19 96 ASP A N 1
ATOM 684 C CA . ASP A 1 96 ? 7.758 -8.254 -0.918 1.00 95.19 96 ASP A CA 1
ATOM 685 C C . ASP A 1 96 ? 7.360 -6.899 -1.521 1.00 95.19 96 ASP A C 1
ATOM 687 O O . ASP A 1 96 ? 8.197 -6.166 -2.047 1.00 95.19 96 ASP A O 1
ATOM 691 N N . VAL A 1 97 ? 6.076 -6.526 -1.440 1.00 96.25 97 VAL A N 1
ATOM 692 C CA . VAL A 1 97 ? 5.617 -5.213 -1.912 1.00 96.25 97 VAL A CA 1
ATOM 693 C C . VAL A 1 97 ? 6.150 -4.081 -1.034 1.00 96.25 97 VAL A C 1
ATOM 695 O O . VAL A 1 97 ? 6.479 -3.021 -1.570 1.00 96.25 97 VAL A O 1
ATOM 698 N N . VAL A 1 98 ? 6.227 -4.275 0.285 1.00 96.69 98 VAL A N 1
ATOM 699 C CA . VAL A 1 98 ? 6.812 -3.287 1.204 1.00 96.69 98 VAL A CA 1
ATOM 700 C C . VAL A 1 98 ? 8.308 -3.128 0.925 1.00 96.69 98 VAL A C 1
ATOM 702 O O . VAL A 1 98 ? 8.747 -2.010 0.668 1.00 96.69 98 VAL A O 1
ATOM 705 N N . GLU A 1 99 ? 9.054 -4.224 0.787 1.00 95.69 99 GLU A N 1
ATOM 706 C CA . GLU A 1 99 ? 10.478 -4.203 0.412 1.00 95.69 99 GLU A CA 1
ATOM 707 C C . GLU A 1 99 ? 10.713 -3.484 -0.936 1.00 95.69 99 GLU A C 1
ATOM 709 O O . GLU A 1 99 ? 11.638 -2.682 -1.109 1.00 95.69 99 GLU A O 1
ATOM 714 N N . GLN A 1 100 ? 9.830 -3.696 -1.917 1.00 95.06 100 GLN A N 1
ATOM 715 C CA . GLN A 1 100 ? 9.885 -2.991 -3.204 1.00 95.06 100 GLN A CA 1
ATOM 716 C C . GLN A 1 100 ? 9.569 -1.491 -3.106 1.00 95.06 100 GLN A C 1
ATOM 718 O O . GLN A 1 100 ? 10.012 -0.707 -3.954 1.00 95.06 100 GLN A O 1
ATOM 723 N N . LEU A 1 101 ? 8.781 -1.076 -2.113 1.00 96.69 101 LEU A N 1
ATOM 724 C CA . LEU A 1 101 ? 8.514 0.336 -1.848 1.00 96.69 101 LEU A CA 1
ATOM 725 C C . LEU A 1 101 ? 9.709 1.001 -1.168 1.00 96.69 101 LEU A C 1
ATOM 727 O O . LEU A 1 101 ? 10.088 2.099 -1.577 1.00 96.69 101 LEU A O 1
ATOM 731 N N . GLU A 1 102 ? 10.318 0.330 -0.195 1.00 95.81 102 GLU A N 1
ATOM 732 C CA . GLU A 1 102 ? 11.487 0.826 0.538 1.00 95.81 102 GLU A CA 1
ATOM 733 C C . GLU A 1 102 ? 12.726 0.942 -0.344 1.00 95.81 102 GLU A C 1
ATOM 735 O O . GLU A 1 102 ? 13.405 1.968 -0.336 1.00 95.81 102 GLU A O 1
ATOM 740 N N . SER A 1 103 ? 12.967 -0.055 -1.197 1.00 95.31 103 SER A N 1
ATOM 741 C CA . SER A 1 103 ? 14.043 -0.010 -2.197 1.00 95.31 103 SER A CA 1
ATOM 742 C C . SER A 1 103 ? 13.851 1.080 -3.262 1.00 95.31 103 SER A C 1
ATOM 744 O O . SER A 1 103 ? 14.743 1.317 -4.076 1.00 95.31 103 SER A O 1
ATOM 746 N N . GLY A 1 104 ? 12.690 1.746 -3.303 1.00 95.62 104 GLY A N 1
ATOM 747 C CA . GLY A 1 104 ? 12.378 2.778 -4.290 1.00 95.62 104 GLY A CA 1
ATOM 748 C C . GLY A 1 104 ? 12.109 2.234 -5.695 1.00 95.62 104 GLY A C 1
ATOM 749 O O . GLY A 1 104 ? 11.951 3.020 -6.633 1.00 95.62 104 GLY A O 1
ATOM 750 N N . HIS A 1 105 ? 12.000 0.912 -5.860 1.00 94.44 105 HIS A N 1
ATOM 751 C CA . HIS A 1 105 ? 11.803 0.267 -7.158 1.00 94.44 105 HIS A CA 1
ATOM 752 C C . HIS A 1 105 ? 10.525 0.751 -7.856 1.00 94.44 105 HIS A C 1
ATOM 754 O O . HIS A 1 105 ? 10.533 1.077 -9.042 1.00 94.44 105 HIS A O 1
ATOM 760 N N . VAL A 1 106 ? 9.425 0.887 -7.108 1.00 95.69 106 VAL A N 1
ATOM 761 C CA . VAL A 1 106 ? 8.141 1.377 -7.646 1.00 95.69 106 VAL A CA 1
ATOM 762 C C . VAL A 1 106 ? 8.269 2.803 -8.195 1.00 95.69 106 VAL A C 1
ATOM 764 O O . VAL A 1 106 ? 7.734 3.106 -9.263 1.00 95.69 106 VAL A O 1
ATOM 767 N N . LYS A 1 107 ? 9.014 3.666 -7.494 1.00 95.44 107 LYS A N 1
ATOM 768 C CA . LYS A 1 107 ? 9.268 5.046 -7.921 1.00 95.44 107 LYS A CA 1
ATOM 769 C C . LYS A 1 107 ? 10.146 5.080 -9.171 1.00 95.44 107 LYS A C 1
ATOM 771 O O . LYS A 1 107 ? 9.824 5.786 -10.118 1.00 95.44 107 LYS A O 1
ATOM 776 N N . TYR A 1 108 ? 11.191 4.258 -9.215 1.00 94.12 108 TYR A N 1
ATOM 777 C CA . TYR A 1 108 ? 12.039 4.115 -10.396 1.00 94.12 108 TYR A CA 1
ATOM 778 C C . TYR A 1 108 ? 11.242 3.683 -11.640 1.00 94.12 108 TYR A C 1
ATOM 780 O O . TYR A 1 108 ? 11.369 4.297 -12.699 1.00 94.12 108 TYR A O 1
ATOM 788 N N . VAL A 1 109 ? 10.365 2.678 -11.513 1.00 94.62 109 VAL A N 1
ATOM 789 C CA . VAL A 1 109 ? 9.499 2.215 -12.614 1.00 94.62 109 VAL A CA 1
ATOM 790 C C . VAL A 1 109 ? 8.563 3.328 -13.094 1.00 94.62 109 VAL A C 1
ATOM 792 O O . VAL A 1 109 ? 8.395 3.515 -14.301 1.00 94.62 109 VAL A O 1
ATOM 795 N N . ARG A 1 110 ? 7.977 4.093 -12.164 1.00 95.25 110 ARG A N 1
ATOM 796 C CA . ARG A 1 110 ? 7.136 5.261 -12.465 1.00 95.25 110 ARG A CA 1
ATOM 797 C C . ARG A 1 110 ? 7.911 6.336 -13.227 1.00 95.25 110 ARG A C 1
ATOM 799 O O . ARG A 1 110 ? 7.395 6.837 -14.219 1.00 95.25 110 ARG A O 1
ATOM 806 N N . ASP A 1 111 ? 9.119 6.664 -12.784 1.00 93.75 111 ASP A N 1
ATOM 807 C CA . ASP A 1 111 ? 9.949 7.711 -13.388 1.00 93.75 111 ASP A CA 1
ATOM 808 C C . ASP A 1 111 ? 10.491 7.298 -14.770 1.00 93.75 111 ASP A C 1
ATOM 810 O O . ASP A 1 111 ? 10.649 8.141 -15.653 1.00 93.75 111 ASP A O 1
ATOM 814 N N . THR A 1 112 ? 10.736 6.000 -14.974 1.00 92.81 112 THR A N 1
ATOM 815 C CA . THR A 1 112 ? 11.309 5.455 -16.218 1.00 92.81 112 THR A CA 1
ATOM 816 C C . THR A 1 112 ? 10.255 5.208 -17.298 1.00 92.81 112 THR A C 1
ATOM 818 O O . THR A 1 112 ? 10.484 5.524 -18.465 1.00 92.81 112 THR A O 1
ATOM 821 N N . HIS A 1 113 ? 9.102 4.642 -16.927 1.00 94.19 113 HIS A N 1
ATOM 822 C CA . HIS A 1 113 ? 8.081 4.190 -17.885 1.00 94.19 113 HIS A CA 1
ATOM 823 C C . HIS A 1 113 ? 6.771 4.981 -17.823 1.00 94.19 113 HIS A C 1
ATOM 825 O O . HIS A 1 113 ? 5.979 4.937 -18.768 1.00 94.19 113 HIS A O 1
ATOM 831 N N . GLY A 1 114 ? 6.512 5.675 -16.713 1.00 93.75 114 GLY A N 1
ATOM 832 C CA . GLY A 1 114 ? 5.293 6.447 -16.529 1.00 93.75 114 GLY A CA 1
ATOM 833 C C . GLY A 1 114 ? 5.289 7.761 -17.313 1.00 93.75 114 GLY A C 1
ATOM 834 O O . GLY A 1 114 ? 6.316 8.197 -17.833 1.00 93.75 114 GLY A O 1
ATOM 835 N N . PRO A 1 115 ? 4.123 8.422 -17.400 1.00 93.88 115 PRO A N 1
ATOM 836 C CA . PRO A 1 115 ? 4.027 9.741 -18.007 1.00 93.88 115 PRO A CA 1
ATOM 837 C C . PRO A 1 115 ? 4.868 10.730 -17.196 1.00 93.88 115 PRO A C 1
ATOM 839 O O . PRO A 1 115 ? 4.640 10.919 -15.996 1.00 93.88 115 PRO A O 1
ATOM 842 N N . ASN A 1 116 ? 5.843 11.359 -17.849 1.00 89.62 116 ASN A N 1
ATOM 843 C CA . ASN A 1 116 ? 6.716 12.320 -17.193 1.00 89.62 116 ASN A CA 1
ATOM 844 C C . ASN A 1 116 ? 6.039 13.692 -17.186 1.00 89.62 116 ASN A C 1
ATOM 846 O O . ASN A 1 116 ? 5.908 14.346 -18.221 1.00 89.62 116 ASN A O 1
ATOM 850 N N . THR A 1 117 ? 5.633 14.142 -16.000 1.00 84.88 117 THR A N 1
ATOM 851 C CA . THR A 1 117 ? 4.931 15.421 -15.822 1.00 84.88 117 THR A CA 1
ATOM 852 C C . THR A 1 117 ? 5.793 16.638 -16.147 1.00 84.88 117 THR A C 1
ATOM 854 O O . THR A 1 117 ? 5.248 17.705 -16.399 1.00 84.88 117 THR A O 1
ATOM 857 N N . LYS A 1 118 ? 7.125 16.506 -16.146 1.00 90.94 118 LYS A N 1
ATOM 858 C CA . LYS A 1 118 ? 8.045 17.626 -16.393 1.00 90.94 118 LYS A CA 1
ATOM 859 C C . LYS A 1 118 ? 8.358 17.829 -17.870 1.00 90.94 118 LYS A C 1
ATOM 861 O O . LYS A 1 118 ? 8.639 18.948 -18.275 1.00 90.94 118 LYS A O 1
ATOM 866 N N . THR A 1 119 ? 8.366 16.759 -18.661 1.00 88.69 119 THR A N 1
ATOM 867 C CA . THR A 1 119 ? 8.869 16.796 -20.045 1.00 88.69 119 THR A CA 1
ATOM 868 C C . THR A 1 119 ? 7.771 16.696 -21.101 1.00 88.69 119 THR A C 1
ATOM 870 O O . THR A 1 119 ? 8.095 16.604 -22.280 1.00 88.69 119 THR A O 1
ATOM 873 N N . ASN A 1 120 ? 6.486 16.687 -20.708 1.00 88.00 120 ASN A N 1
ATOM 874 C CA . ASN A 1 120 ? 5.340 16.398 -21.591 1.00 88.00 120 ASN A CA 1
ATOM 875 C C . ASN A 1 120 ? 5.518 15.118 -22.429 1.00 88.00 120 ASN A C 1
ATOM 877 O O . ASN A 1 120 ? 4.849 14.921 -23.443 1.00 88.00 120 ASN A O 1
ATOM 881 N N . ARG A 1 121 ? 6.423 14.224 -22.013 1.00 88.12 121 ARG A N 1
ATOM 882 C CA . ARG A 1 121 ? 6.649 12.954 -22.685 1.00 88.12 121 ARG A CA 1
ATOM 883 C C . ARG A 1 121 ? 5.495 12.024 -22.328 1.00 88.12 121 ARG A C 1
ATOM 885 O O . ARG A 1 121 ? 5.211 11.810 -21.146 1.00 88.12 121 ARG A O 1
ATOM 892 N N . GLY A 1 122 ? 4.856 11.473 -23.359 1.00 91.31 122 GLY A N 1
ATOM 893 C CA . GLY A 1 122 ? 3.864 10.413 -23.204 1.00 91.31 122 GLY A CA 1
ATOM 894 C C . GLY A 1 122 ? 4.429 9.215 -22.437 1.00 91.31 122 GLY A C 1
ATOM 895 O O . GLY A 1 122 ? 5.645 9.041 -22.330 1.00 91.31 122 GLY A O 1
ATOM 896 N N . ALA A 1 123 ? 3.538 8.401 -21.875 1.00 93.44 123 ALA A N 1
ATOM 897 C CA . ALA A 1 123 ? 3.938 7.160 -21.222 1.00 93.44 123 ALA A CA 1
ATOM 898 C C . ALA A 1 123 ? 4.575 6.184 -22.230 1.00 93.44 123 ALA A C 1
ATOM 900 O O . ALA A 1 123 ? 4.309 6.268 -23.428 1.00 93.44 123 ALA A O 1
ATOM 901 N N . ALA A 1 124 ? 5.408 5.262 -21.745 1.00 91.69 124 ALA A N 1
ATOM 902 C CA . ALA A 1 124 ? 5.959 4.200 -22.583 1.00 91.69 124 ALA A CA 1
ATOM 903 C C . ALA A 1 124 ? 4.858 3.247 -23.089 1.00 91.69 124 ALA A C 1
ATOM 905 O O . ALA A 1 124 ? 3.861 3.017 -22.397 1.00 91.69 124 ALA A O 1
ATOM 906 N N . ASP A 1 125 ? 5.065 2.644 -24.263 1.00 92.81 125 ASP A N 1
ATOM 907 C CA . ASP A 1 125 ? 4.159 1.628 -24.806 1.00 92.81 125 ASP A CA 1
ATOM 908 C C . ASP A 1 125 ? 3.987 0.470 -23.809 1.00 92.81 125 ASP A C 1
ATOM 910 O O . ASP A 1 125 ? 4.959 -0.075 -23.291 1.00 92.81 125 ASP A O 1
ATOM 914 N N . GLY A 1 126 ? 2.739 0.102 -23.502 1.00 90.56 126 GLY A N 1
ATOM 915 C CA . GLY A 1 126 ? 2.423 -0.931 -22.505 1.00 90.56 126 GLY A CA 1
ATOM 916 C C . GLY A 1 126 ? 2.346 -0.441 -21.052 1.00 90.56 126 GLY A C 1
ATOM 917 O O . GLY A 1 126 ? 2.014 -1.231 -20.162 1.00 90.56 126 GLY A O 1
ATOM 918 N N . TRP A 1 127 ? 2.564 0.856 -20.791 1.00 94.50 127 TRP A N 1
ATOM 919 C CA . TRP A 1 127 ? 2.399 1.452 -19.460 1.00 94.50 127 TRP A CA 1
ATOM 920 C C . TRP A 1 127 ? 1.021 1.188 -18.851 1.00 94.50 127 TRP A C 1
ATOM 922 O O . TRP A 1 127 ? 0.932 0.954 -17.649 1.00 94.50 127 TRP A O 1
ATOM 932 N N . ASP A 1 128 ? -0.052 1.173 -19.643 1.00 93.25 128 ASP A N 1
ATOM 933 C CA . ASP A 1 128 ? -1.410 0.987 -19.119 1.00 93.25 128 ASP A CA 1
ATOM 934 C C . ASP A 1 128 ? -1.588 -0.334 -18.353 1.00 93.25 128 ASP A C 1
ATOM 936 O O . ASP A 1 128 ? -2.273 -0.363 -17.326 1.00 93.25 128 ASP A O 1
ATOM 940 N N . GLY A 1 129 ? -0.893 -1.400 -18.769 1.00 91.06 129 GLY A N 1
ATOM 941 C CA . GLY A 1 129 ? -0.872 -2.672 -18.042 1.00 91.06 129 GLY A CA 1
ATOM 942 C C . GLY A 1 129 ? -0.187 -2.568 -16.673 1.00 91.06 129 GLY A C 1
ATOM 943 O O . GLY A 1 129 ? -0.647 -3.156 -15.693 1.00 91.06 129 GLY A O 1
ATOM 944 N N . LEU A 1 130 ? 0.875 -1.764 -16.580 1.00 95.00 130 LEU A N 1
ATOM 945 C CA . LEU A 1 130 ? 1.650 -1.536 -15.356 1.00 95.00 130 LEU A CA 1
ATOM 946 C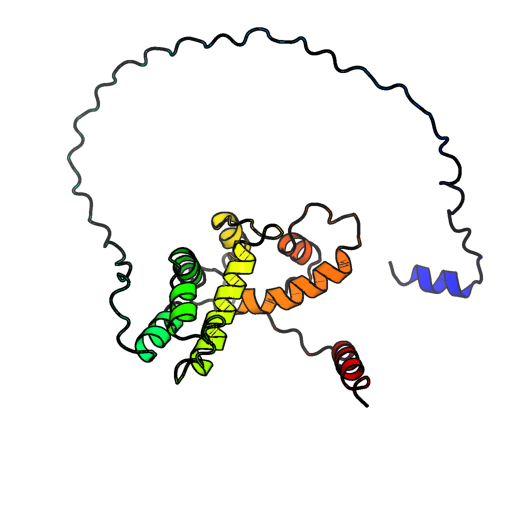 C . LEU A 1 130 ? 1.031 -0.491 -14.428 1.00 95.00 130 LEU A C 1
ATOM 948 O O . LEU A 1 130 ? 1.141 -0.590 -13.203 1.00 95.00 130 LEU A O 1
ATOM 952 N N . ARG A 1 131 ? 0.353 0.504 -15.000 1.00 95.44 131 ARG A N 1
ATOM 953 C CA . ARG A 1 131 ? -0.173 1.687 -14.317 1.00 95.44 131 ARG A CA 1
ATOM 954 C C . ARG A 1 131 ? -1.008 1.311 -13.104 1.00 95.44 131 ARG A C 1
ATOM 956 O O . ARG A 1 131 ? -0.859 1.903 -12.037 1.00 95.44 131 ARG A O 1
ATOM 963 N N . SER A 1 132 ? -1.892 0.326 -13.258 1.00 95.19 132 SER A N 1
ATOM 964 C CA . SER A 1 132 ? -2.774 -0.118 -12.177 1.00 95.19 132 SER A CA 1
ATOM 965 C C . SER A 1 132 ? -1.997 -0.737 -11.006 1.00 95.19 132 SER A C 1
ATOM 967 O O . SER A 1 132 ? -2.333 -0.474 -9.850 1.00 95.19 132 SER A O 1
ATOM 969 N N . MET A 1 133 ? -0.937 -1.503 -11.283 1.00 94.94 133 MET A N 1
ATOM 970 C CA . MET A 1 133 ? -0.094 -2.135 -10.267 1.00 94.94 133 MET A CA 1
ATOM 971 C C . MET A 1 133 ? 0.762 -1.101 -9.540 1.00 94.94 133 MET A C 1
ATOM 973 O O . MET A 1 133 ? 0.734 -1.046 -8.309 1.00 94.94 133 MET A O 1
ATOM 977 N N . VAL A 1 134 ? 1.440 -0.230 -10.293 1.00 96.62 134 VAL A N 1
ATOM 978 C CA . VAL A 1 134 ? 2.257 0.863 -9.748 1.00 96.62 134 VAL A CA 1
ATOM 979 C C . VAL A 1 134 ? 1.404 1.772 -8.861 1.00 96.62 134 VAL A C 1
ATOM 981 O O . VAL A 1 134 ? 1.737 1.974 -7.698 1.00 96.62 134 VAL A O 1
ATOM 984 N N . ASN A 1 135 ? 0.235 2.216 -9.336 1.00 96.50 135 ASN A N 1
ATOM 985 C CA . ASN A 1 135 ? -0.663 3.072 -8.553 1.00 96.50 135 ASN A CA 1
ATOM 986 C C . ASN A 1 135 ? -1.141 2.406 -7.249 1.00 96.50 135 ASN A C 1
ATOM 988 O O . ASN A 1 135 ? -1.298 3.084 -6.232 1.00 96.50 135 ASN A O 1
ATOM 992 N N . LYS A 1 136 ? -1.409 1.091 -7.257 1.00 96.25 136 LYS A N 1
ATOM 993 C CA . LYS A 1 136 ? -1.805 0.362 -6.039 1.00 96.25 136 LYS A CA 1
ATOM 994 C C . LYS A 1 136 ? -0.667 0.324 -5.022 1.00 96.25 136 LYS A C 1
ATOM 996 O O . LYS A 1 136 ? -0.913 0.543 -3.840 1.00 96.25 136 LYS A O 1
ATOM 1001 N N . ARG A 1 137 ? 0.563 0.091 -5.477 1.00 97.12 137 ARG A N 1
ATOM 1002 C CA . ARG A 1 137 ? 1.752 0.055 -4.616 1.00 97.12 137 ARG A CA 1
ATOM 1003 C C . ARG A 1 137 ? 2.101 1.430 -4.073 1.00 97.12 137 ARG A C 1
ATOM 1005 O O . ARG A 1 137 ? 2.283 1.573 -2.874 1.00 97.12 137 ARG A O 1
ATOM 1012 N N . GLU A 1 138 ? 2.057 2.467 -4.904 1.00 96.88 138 GLU A N 1
ATOM 1013 C CA . GLU A 1 138 ? 2.193 3.853 -4.444 1.00 96.88 138 GLU A CA 1
ATOM 1014 C C . GLU A 1 138 ? 1.130 4.209 -3.397 1.00 96.88 138 GLU A C 1
ATOM 1016 O O . GLU A 1 138 ? 1.417 4.888 -2.412 1.00 96.88 138 GLU A O 1
ATOM 1021 N N . ARG A 1 139 ? -0.112 3.739 -3.576 1.00 96.81 139 ARG A N 1
ATOM 1022 C CA . ARG A 1 139 ? -1.171 3.928 -2.579 1.00 96.81 139 ARG A CA 1
ATOM 1023 C C . ARG A 1 139 ? -0.858 3.192 -1.275 1.00 96.81 139 ARG A C 1
ATOM 1025 O O . ARG A 1 139 ? -1.101 3.772 -0.222 1.00 96.81 139 ARG A O 1
ATOM 1032 N N . LEU A 1 140 ? -0.299 1.984 -1.332 1.00 97.31 140 LEU A N 1
ATOM 1033 C CA . LEU A 1 140 ? 0.190 1.274 -0.147 1.00 97.31 140 LEU A CA 1
ATOM 1034 C C . LEU A 1 140 ? 1.297 2.067 0.561 1.00 97.31 140 LEU A C 1
ATOM 1036 O O . LEU A 1 140 ? 1.200 2.291 1.762 1.00 97.31 140 LEU A O 1
ATOM 1040 N N . GLY A 1 141 ? 2.263 2.606 -0.189 1.00 97.12 141 GLY A N 1
ATOM 1041 C CA . GLY A 1 141 ? 3.305 3.481 0.355 1.00 97.12 141 GLY A CA 1
ATOM 1042 C C . GLY A 1 141 ? 2.739 4.732 1.037 1.00 97.12 141 GLY A C 1
ATOM 1043 O O . GLY A 1 141 ? 3.200 5.117 2.105 1.00 97.12 141 GLY A O 1
ATOM 1044 N N . LYS A 1 142 ? 1.673 5.337 0.492 1.00 96.69 142 LYS A N 1
ATOM 1045 C CA . LYS A 1 142 ? 0.955 6.452 1.149 1.00 96.69 142 LYS A CA 1
ATOM 1046 C C . LYS A 1 142 ? 0.241 6.031 2.434 1.00 96.69 142 LYS A C 1
ATOM 1048 O O . LYS A 1 142 ? 0.058 6.860 3.322 1.00 96.69 142 LYS A O 1
ATOM 1053 N N . ILE A 1 143 ? -0.214 4.781 2.519 1.00 96.12 143 ILE A N 1
ATOM 1054 C CA . ILE A 1 143 ? -0.839 4.245 3.731 1.00 96.12 143 ILE A CA 1
ATOM 1055 C C . ILE A 1 143 ? 0.225 4.058 4.812 1.00 96.12 143 ILE A C 1
ATOM 1057 O O . ILE A 1 143 ? 0.022 4.567 5.913 1.00 96.12 143 ILE A O 1
ATOM 1061 N N . LEU A 1 144 ? 1.339 3.403 4.472 1.00 96.94 144 LEU A N 1
ATOM 1062 C CA . LEU A 1 144 ? 2.470 3.134 5.364 1.00 96.94 144 LEU A CA 1
ATOM 1063 C C . LEU A 1 144 ? 3.100 4.436 5.883 1.00 96.94 144 LEU A C 1
ATOM 1065 O O . LEU A 1 144 ? 3.118 4.692 7.084 1.00 96.94 144 LEU A O 1
ATOM 1069 N N . ASN A 1 145 ? 3.495 5.326 4.971 1.00 96.88 145 ASN A N 1
ATOM 1070 C CA . ASN A 1 145 ? 4.191 6.577 5.296 1.00 96.88 145 ASN A CA 1
ATOM 1071 C C . ASN A 1 145 ? 3.244 7.711 5.727 1.00 96.88 145 ASN A C 1
ATOM 1073 O O . ASN A 1 145 ? 3.673 8.836 5.979 1.00 96.88 145 ASN A O 1
ATOM 1077 N N . GLY A 1 146 ? 1.934 7.460 5.769 1.00 94.94 146 GLY A N 1
ATOM 1078 C CA . GLY A 1 146 ? 0.948 8.470 6.134 1.00 94.94 146 GLY A CA 1
ATOM 1079 C C . GLY A 1 146 ? 1.018 8.805 7.631 1.00 94.94 146 GLY A C 1
ATOM 1080 O O . GLY A 1 146 ? 0.864 7.893 8.447 1.00 94.94 146 GLY A O 1
ATOM 1081 N N . PRO A 1 147 ? 1.128 10.091 8.029 1.00 92.00 147 PRO A N 1
ATOM 1082 C CA . PRO A 1 147 ? 1.264 10.479 9.441 1.00 92.00 147 PRO A CA 1
ATOM 1083 C C . PRO A 1 147 ? 0.020 10.147 10.278 1.00 92.00 147 PRO A C 1
ATOM 1085 O O . PRO A 1 147 ? 0.100 9.986 11.485 1.00 92.00 147 PRO A O 1
ATOM 1088 N N . LYS A 1 148 ? -1.147 10.023 9.633 1.00 89.06 148 LYS A N 1
ATOM 1089 C CA . LYS A 1 148 ? -2.428 9.677 10.279 1.00 89.06 148 LYS A CA 1
ATOM 1090 C C . LYS A 1 148 ? -2.680 8.164 10.384 1.00 89.06 148 LYS A C 1
ATOM 1092 O O . LYS A 1 148 ? -3.768 7.762 10.796 1.00 89.06 148 LYS A O 1
ATOM 1097 N N . ASN A 1 149 ? -1.737 7.350 9.915 1.00 91.31 149 ASN A N 1
ATOM 1098 C CA . ASN A 1 149 ? -1.872 5.902 9.830 1.00 91.31 149 ASN A CA 1
ATOM 1099 C C . ASN A 1 149 ? -0.764 5.240 10.656 1.00 91.31 149 ASN A C 1
ATOM 1101 O O . ASN A 1 149 ? -0.952 5.023 11.846 1.00 91.31 149 ASN A O 1
ATOM 1105 N N . PHE A 1 150 ? 0.380 4.961 10.030 1.00 95.25 150 PHE A N 1
ATOM 1106 C CA . PHE A 1 150 ? 1.478 4.205 10.630 1.00 95.25 150 PHE A CA 1
ATOM 1107 C C . PHE A 1 150 ? 2.763 5.028 10.756 1.00 95.25 150 PHE A C 1
ATOM 1109 O O . PHE A 1 150 ? 3.693 4.572 11.398 1.00 95.25 150 PHE A O 1
ATOM 1116 N N . ALA A 1 151 ? 2.815 6.242 10.189 1.00 94.69 151 ALA A N 1
ATOM 1117 C CA . ALA A 1 151 ? 3.974 7.137 10.276 1.00 94.69 151 ALA A CA 1
ATOM 1118 C C . ALA A 1 151 ? 5.309 6.501 9.824 1.00 94.69 151 ALA A C 1
ATOM 1120 O O . ALA A 1 151 ? 6.371 6.910 10.280 1.00 94.69 151 ALA A O 1
ATOM 1121 N N . GLY A 1 152 ? 5.254 5.524 8.912 1.00 95.81 152 GLY A N 1
ATOM 1122 C CA . GLY A 1 152 ? 6.428 4.777 8.450 1.00 95.81 152 GLY A CA 1
ATOM 1123 C C . GLY A 1 152 ? 6.866 3.631 9.369 1.00 95.81 152 GLY A C 1
ATOM 1124 O O . GLY A 1 152 ? 7.885 3.015 9.094 1.00 95.81 152 GLY A O 1
ATOM 1125 N N . ASP A 1 153 ? 6.117 3.323 10.430 1.00 97.31 153 ASP A N 1
ATOM 1126 C CA . ASP A 1 153 ? 6.373 2.168 11.292 1.00 97.31 153 ASP A CA 1
ATOM 1127 C C . ASP A 1 153 ? 5.918 0.873 10.594 1.00 97.31 153 ASP A C 1
ATOM 1129 O O . ASP A 1 153 ? 4.729 0.519 10.579 1.00 97.31 153 ASP A O 1
ATOM 1133 N N . GLU A 1 154 ? 6.877 0.198 9.956 1.00 96.44 154 GLU A N 1
ATOM 1134 C CA . GLU A 1 154 ? 6.666 -1.053 9.227 1.00 96.44 154 GLU A CA 1
ATOM 1135 C C . GLU A 1 154 ? 6.200 -2.182 10.152 1.00 96.44 154 GLU A C 1
ATOM 1137 O O . GLU A 1 154 ? 5.260 -2.907 9.820 1.00 96.44 154 GLU A O 1
ATOM 1142 N N . GLU A 1 155 ? 6.789 -2.306 11.341 1.00 96.75 155 GLU A N 1
ATOM 1143 C CA . GLU A 1 155 ? 6.442 -3.364 12.289 1.00 96.75 155 GLU A CA 1
ATOM 1144 C C . GLU A 1 155 ? 4.990 -3.227 12.746 1.00 96.75 155 GLU A C 1
ATOM 1146 O O . GLU A 1 155 ? 4.225 -4.199 12.705 1.00 96.75 155 GLU A O 1
ATOM 1151 N N . LYS A 1 156 ? 4.568 -2.007 13.104 1.00 96.19 156 LYS A N 1
ATOM 1152 C CA . LYS A 1 156 ? 3.175 -1.721 13.469 1.00 96.19 156 LYS A CA 1
ATOM 1153 C C . LYS A 1 156 ? 2.228 -1.983 12.298 1.00 96.19 156 LYS A C 1
ATOM 1155 O O . LYS A 1 156 ? 1.138 -2.531 12.497 1.00 96.19 156 LYS A O 1
ATOM 1160 N N . PHE A 1 157 ? 2.628 -1.615 11.082 1.00 97.00 157 PHE A N 1
ATOM 1161 C CA . PHE A 1 157 ? 1.855 -1.869 9.868 1.00 97.00 157 PHE A CA 1
ATOM 1162 C C . PHE A 1 157 ? 1.652 -3.371 9.630 1.00 97.00 157 PHE A C 1
ATOM 1164 O O . PHE A 1 157 ? 0.516 -3.835 9.495 1.00 97.00 157 PHE A O 1
ATOM 1171 N N . LEU A 1 158 ? 2.730 -4.154 9.643 1.00 96.56 158 LEU A N 1
ATOM 1172 C CA . LEU A 1 158 ? 2.686 -5.598 9.429 1.00 96.56 158 LEU A CA 1
ATOM 1173 C C . LEU A 1 158 ? 1.921 -6.315 10.544 1.00 96.56 158 LEU A C 1
ATOM 1175 O O . LEU A 1 158 ? 1.099 -7.187 10.255 1.00 96.56 158 LEU A O 1
ATOM 1179 N N . ALA A 1 159 ? 2.121 -5.921 11.803 1.00 95.81 159 ALA A N 1
ATOM 1180 C CA . ALA A 1 159 ? 1.382 -6.466 12.937 1.00 95.81 159 ALA A CA 1
ATOM 1181 C C . ALA A 1 159 ? -0.131 -6.232 12.801 1.00 95.81 159 ALA A C 1
ATOM 1183 O O . ALA A 1 159 ? -0.920 -7.137 13.073 1.00 95.81 159 ALA A O 1
ATOM 1184 N N . TYR A 1 160 ? -0.549 -5.056 12.321 1.00 95.25 160 TYR A N 1
ATOM 1185 C CA . TYR A 1 160 ? -1.964 -4.731 12.130 1.00 95.25 160 TYR A CA 1
ATOM 1186 C C . TYR A 1 160 ? -2.647 -5.605 11.063 1.00 95.25 160 TYR A C 1
ATOM 1188 O O . TYR A 1 160 ? -3.825 -5.952 11.219 1.00 95.25 160 TYR A O 1
ATOM 1196 N N . PHE A 1 161 ? -1.930 -5.944 9.984 1.00 95.88 161 PHE A N 1
ATOM 1197 C CA . PHE A 1 161 ? -2.449 -6.729 8.854 1.00 95.88 161 PHE A CA 1
ATOM 1198 C C . PHE A 1 161 ? -2.151 -8.229 8.932 1.00 95.88 161 PHE A C 1
ATOM 1200 O O . PHE A 1 161 ? -2.558 -8.979 8.037 1.00 95.88 161 PHE A O 1
ATOM 1207 N N . LYS A 1 162 ? -1.488 -8.688 9.993 1.00 95.19 162 LYS A N 1
ATOM 1208 C CA . LYS A 1 162 ? -1.303 -10.110 10.270 1.00 95.19 162 LYS A CA 1
ATOM 1209 C C . LYS A 1 162 ? -2.649 -10.740 10.620 1.00 95.19 162 LYS A C 1
ATOM 1211 O O . LYS A 1 162 ? -3.361 -10.262 11.503 1.00 95.19 162 LYS A O 1
ATOM 1216 N N . MET A 1 163 ? -3.037 -11.796 9.910 1.00 87.56 163 MET A N 1
ATOM 1217 C CA . MET A 1 163 ? -4.264 -12.516 10.236 1.00 87.56 163 MET A CA 1
ATOM 1218 C C . MET A 1 163 ? -4.033 -13.399 11.465 1.00 87.56 163 MET A C 1
ATOM 1220 O O . MET A 1 163 ? -2.955 -13.984 11.603 1.00 87.56 163 MET A O 1
ATOM 1224 N N . PRO A 1 164 ? -5.025 -13.520 12.366 1.00 86.25 164 PRO A N 1
ATOM 1225 C CA . PRO A 1 164 ? -4.939 -14.497 13.439 1.00 86.25 164 PRO A CA 1
ATOM 1226 C C . PRO A 1 164 ? -4.784 -15.886 12.818 1.00 86.25 164 PRO A C 1
ATOM 1228 O O . PRO A 1 164 ? -5.449 -16.203 11.827 1.00 86.25 164 PRO A O 1
ATOM 1231 N N . ALA A 1 165 ? -3.894 -16.699 13.390 1.00 82.75 165 ALA A N 1
ATOM 1232 C CA . ALA A 1 165 ? -3.712 -18.072 12.942 1.00 82.75 165 ALA A CA 1
ATOM 1233 C C . ALA A 1 165 ? -5.084 -18.772 12.932 1.00 82.75 165 ALA A C 1
ATOM 1235 O O . ALA A 1 165 ? -5.829 -18.636 13.908 1.00 82.75 165 ALA A O 1
ATOM 1236 N N . PRO A 1 166 ? -5.460 -19.473 11.848 1.00 77.88 166 PRO A N 1
ATOM 1237 C CA . PRO A 1 166 ? -6.753 -20.133 11.776 1.00 77.88 166 PRO A CA 1
ATOM 1238 C C . PRO A 1 166 ? -6.823 -21.202 12.872 1.00 77.88 166 PRO A C 1
ATOM 1240 O O . PRO A 1 166 ? -6.241 -22.275 12.758 1.00 77.88 166 PRO A O 1
ATOM 1243 N N . THR A 1 167 ? -7.533 -20.918 13.962 1.00 75.69 167 THR A N 1
ATOM 1244 C CA . THR A 1 167 ? -7.638 -21.808 15.132 1.00 75.69 167 THR A CA 1
ATOM 1245 C C . THR A 1 167 ? -8.607 -22.976 14.920 1.00 75.69 167 THR A C 1
ATOM 1247 O O . THR A 1 167 ? -8.822 -23.781 15.823 1.00 75.69 167 THR A O 1
ATOM 1250 N N . GLY A 1 168 ? -9.190 -23.116 13.725 1.00 74.31 168 GLY A N 1
ATOM 1251 C CA . GLY A 1 168 ? -10.213 -24.115 13.430 1.00 74.31 168 GLY A CA 1
ATOM 1252 C C . GLY A 1 168 ? -9.765 -25.173 12.425 1.00 74.31 168 GLY A C 1
ATOM 1253 O O . GLY A 1 168 ? -9.427 -24.852 11.290 1.00 74.31 168 GLY A O 1
ATOM 1254 N N . LYS A 1 169 ? -9.918 -26.457 12.782 1.00 72.06 169 LYS A N 1
ATOM 1255 C CA . LYS A 1 169 ? -9.840 -27.629 11.873 1.00 72.06 169 LYS A CA 1
ATOM 1256 C C . LYS A 1 169 ? -11.023 -27.703 10.877 1.00 72.06 169 LYS A C 1
ATOM 1258 O O . LYS A 1 169 ? -11.443 -28.786 10.466 1.00 72.06 169 LYS A O 1
ATOM 1263 N N . GLY A 1 170 ? -11.608 -26.559 10.524 1.00 70.50 170 GLY A N 1
ATOM 1264 C CA . GLY A 1 170 ? -12.794 -26.445 9.682 1.00 70.50 170 GLY A CA 1
ATOM 1265 C C . GLY A 1 170 ? -12.437 -26.532 8.202 1.00 70.50 170 GLY A C 1
ATOM 1266 O O . GLY A 1 170 ? -11.846 -25.619 7.634 1.00 70.50 170 GLY A O 1
ATOM 1267 N N . LYS A 1 171 ? -12.813 -27.644 7.568 1.00 64.94 171 LYS A N 1
ATOM 1268 C CA . LYS A 1 171 ? -12.680 -27.881 6.126 1.00 64.94 171 LYS A CA 1
ATOM 1269 C C . LYS A 1 171 ? -13.302 -26.730 5.306 1.00 64.94 171 LYS A C 1
ATOM 1271 O O . LYS A 1 171 ? -14.500 -26.494 5.415 1.00 64.94 171 LYS A O 1
ATOM 1276 N N . ARG A 1 172 ? -12.509 -26.168 4.378 1.00 58.88 172 ARG A N 1
ATOM 1277 C CA . ARG A 1 172 ? -12.899 -25.432 3.144 1.00 58.88 172 ARG A CA 1
ATOM 1278 C C . ARG A 1 172 ? -12.948 -23.898 3.137 1.00 58.88 172 ARG A C 1
ATOM 1280 O O . ARG A 1 172 ? -13.481 -23.343 2.177 1.00 58.88 172 ARG A O 1
ATOM 1287 N N . ALA A 1 173 ? -12.304 -23.187 4.056 1.00 60.91 173 ALA A N 1
ATOM 1288 C CA . ALA A 1 173 ? -11.816 -21.869 3.644 1.00 60.91 173 ALA A CA 1
ATOM 1289 C C . ALA A 1 173 ? -10.637 -22.118 2.691 1.00 60.91 173 ALA A C 1
ATOM 1291 O O . ALA A 1 173 ? -9.690 -22.796 3.084 1.00 60.91 173 ALA A O 1
ATOM 1292 N N . ARG A 1 174 ? -10.704 -21.649 1.434 1.00 63.56 174 ARG A N 1
ATOM 1293 C CA . ARG A 1 174 ? -9.490 -21.455 0.622 1.00 63.56 174 ARG A CA 1
ATOM 1294 C C . ARG A 1 174 ? -8.589 -20.572 1.477 1.00 63.56 174 ARG A C 1
ATOM 1296 O O . ARG A 1 174 ? -8.899 -19.394 1.654 1.00 63.56 174 ARG A O 1
ATOM 1303 N N . GLY A 1 175 ? -7.619 -21.199 2.134 1.00 57.59 175 GLY A N 1
ATOM 1304 C CA . GLY A 1 175 ? -6.738 -20.514 3.058 1.00 57.59 175 GLY A CA 1
ATOM 1305 C C . GLY A 1 175 ? -5.973 -19.429 2.310 1.00 57.59 175 GLY A C 1
ATOM 1306 O O . GLY A 1 175 ? -5.845 -19.520 1.087 1.00 57.59 175 GLY A O 1
ATOM 1307 N N . PRO A 1 176 ? -5.499 -18.390 3.013 1.00 60.66 176 PRO A N 1
ATOM 1308 C CA . PRO A 1 176 ? -4.387 -17.609 2.480 1.00 60.66 176 PRO A CA 1
ATOM 1309 C C . PRO A 1 176 ? -3.302 -18.586 2.017 1.00 60.66 176 PRO A C 1
ATOM 1311 O O . PRO A 1 176 ? -3.064 -19.576 2.715 1.00 60.66 176 PRO A O 1
ATOM 1314 N N . ASP A 1 177 ? -2.700 -18.342 0.852 1.00 64.88 177 ASP A N 1
ATOM 1315 C CA . ASP A 1 177 ? -1.514 -19.097 0.456 1.00 64.88 177 ASP A CA 1
ATOM 1316 C C . ASP A 1 177 ? -0.523 -19.028 1.621 1.00 64.88 177 ASP A C 1
ATOM 1318 O O . ASP A 1 177 ? -0.205 -17.945 2.119 1.00 64.88 177 ASP A O 1
ATOM 1322 N N . GLU A 1 178 ? -0.106 -20.193 2.119 1.00 70.56 178 GLU A N 1
ATOM 1323 C CA . GLU A 1 178 ? 0.828 -20.301 3.249 1.00 70.56 178 GLU A CA 1
ATOM 1324 C C . GLU A 1 178 ? 2.134 -19.541 2.967 1.00 70.56 178 GLU A C 1
ATOM 1326 O O . GLU A 1 178 ? 2.795 -19.077 3.897 1.00 70.56 178 GLU A O 1
ATOM 1331 N N . GLU A 1 179 ? 2.454 -19.352 1.684 1.00 75.06 179 GLU A N 1
ATOM 1332 C CA . GLU A 1 179 ? 3.598 -18.588 1.189 1.00 75.06 179 GLU A CA 1
ATOM 1333 C C . GLU A 1 179 ? 3.572 -17.112 1.621 1.00 75.06 179 GLU A C 1
ATOM 1335 O O . GLU A 1 179 ? 4.627 -16.534 1.870 1.00 75.06 179 GLU A O 1
ATOM 1340 N N . ASP A 1 180 ? 2.391 -16.517 1.822 1.00 79.06 180 ASP A N 1
ATOM 1341 C CA . ASP A 1 180 ? 2.242 -15.096 2.169 1.00 79.06 180 ASP A CA 1
ATOM 1342 C C . ASP A 1 180 ? 2.379 -14.817 3.682 1.00 79.06 180 ASP A C 1
ATOM 1344 O O . ASP A 1 180 ? 1.986 -13.751 4.164 1.00 79.06 180 ASP A O 1
ATOM 1348 N N . GLY A 1 181 ? 2.889 -15.765 4.478 1.00 86.44 181 GLY A N 1
ATOM 1349 C CA . GLY A 1 181 ? 3.233 -15.551 5.894 1.00 86.44 181 GLY A CA 1
ATOM 1350 C C . GLY A 1 181 ? 2.046 -15.239 6.820 1.00 86.44 181 GLY A C 1
ATOM 1351 O O . GLY A 1 181 ? 2.229 -14.742 7.934 1.00 86.44 181 GLY A O 1
ATOM 1352 N N . GLY A 1 182 ? 0.817 -15.505 6.369 1.00 91.44 182 GLY A N 1
ATOM 1353 C CA . GLY A 1 182 ? -0.411 -15.199 7.108 1.00 91.44 182 GLY A CA 1
ATOM 1354 C C . GLY A 1 182 ? -0.802 -13.717 7.101 1.00 91.44 182 GLY A C 1
ATOM 1355 O O . GLY A 1 182 ? -1.658 -13.304 7.888 1.00 91.44 182 GLY A O 1
ATOM 1356 N N . TYR A 1 183 ? -0.208 -12.899 6.231 1.00 94.12 183 TYR A N 1
ATOM 1357 C CA . TYR A 1 183 ? -0.617 -11.508 6.051 1.00 94.12 183 TYR A CA 1
ATOM 1358 C C . TYR A 1 183 ? -1.850 -11.401 5.148 1.00 94.12 183 TYR A C 1
ATOM 1360 O O . TYR A 1 183 ? -2.133 -12.260 4.311 1.00 94.12 183 TYR A O 1
ATOM 1368 N N . ARG A 1 184 ? -2.622 -10.319 5.297 1.00 92.75 184 ARG A N 1
ATOM 1369 C CA . ARG A 1 184 ? -3.676 -10.000 4.325 1.00 92.75 184 ARG A CA 1
ATOM 1370 C C . ARG A 1 184 ? -3.045 -9.620 2.983 1.00 92.75 184 ARG A C 1
ATOM 1372 O O . ARG A 1 184 ? -2.132 -8.801 2.938 1.00 92.75 184 ARG A O 1
ATOM 1379 N N . ALA A 1 185 ? -3.604 -10.131 1.886 1.00 92.38 185 ALA A N 1
ATOM 1380 C CA . ALA A 1 185 ? -3.160 -9.780 0.537 1.00 92.38 185 ALA A CA 1
ATOM 1381 C C . ALA A 1 185 ? -3.147 -8.252 0.326 1.00 92.38 185 ALA A C 1
ATOM 1383 O O . ALA A 1 185 ? -4.172 -7.588 0.523 1.00 92.38 185 ALA A O 1
ATOM 1384 N N . TYR A 1 186 ? -2.024 -7.688 -0.136 1.00 94.69 186 TYR A N 1
ATOM 1385 C CA . TYR A 1 186 ? -1.847 -6.228 -0.232 1.00 94.69 186 TYR A CA 1
ATOM 1386 C C . TYR A 1 186 ? -2.937 -5.556 -1.080 1.00 94.69 186 TYR A C 1
ATOM 1388 O O . TYR A 1 186 ? -3.422 -4.472 -0.751 1.00 94.69 186 TYR A O 1
ATOM 1396 N N . ARG A 1 187 ? -3.397 -6.228 -2.146 1.00 94.25 187 ARG A N 1
ATOM 1397 C CA . ARG A 1 187 ? -4.484 -5.735 -3.002 1.00 94.25 187 ARG A CA 1
ATOM 1398 C C . ARG A 1 187 ? -5.744 -5.428 -2.192 1.00 94.25 187 ARG A C 1
ATOM 1400 O O . ARG A 1 187 ? -6.378 -4.402 -2.423 1.00 94.25 187 ARG A O 1
ATOM 1407 N N . ARG A 1 188 ? -6.084 -6.295 -1.235 1.00 94.38 188 ARG A N 1
ATOM 1408 C CA . ARG A 1 188 ? -7.250 -6.133 -0.362 1.00 94.38 188 ARG A CA 1
ATOM 1409 C C . ARG A 1 188 ? -7.083 -4.940 0.568 1.00 94.38 188 ARG A C 1
ATOM 1411 O O . ARG A 1 188 ? -8.039 -4.200 0.752 1.00 94.38 188 ARG A O 1
ATOM 1418 N N . ILE A 1 189 ? -5.879 -4.716 1.092 1.00 95.75 189 ILE A N 1
ATOM 1419 C CA . ILE A 1 189 ? -5.559 -3.560 1.944 1.00 95.75 189 ILE A CA 1
ATOM 1420 C C . ILE A 1 189 ? -5.749 -2.248 1.170 1.00 95.75 189 ILE A C 1
ATOM 1422 O O . ILE A 1 189 ? -6.407 -1.319 1.638 1.00 95.75 189 ILE A O 1
ATOM 1426 N N . VAL A 1 190 ? -5.227 -2.185 -0.057 1.00 96.25 190 VAL A N 1
ATOM 1427 C CA . VAL A 1 190 ? -5.310 -0.992 -0.913 1.00 96.25 190 VAL A CA 1
ATOM 1428 C C . VAL A 1 190 ? -6.751 -0.675 -1.331 1.00 96.25 190 VAL A C 1
ATOM 1430 O O . VAL A 1 190 ? -7.123 0.496 -1.434 1.00 96.25 190 VAL A O 1
ATOM 1433 N N . GLU A 1 191 ? -7.566 -1.701 -1.586 1.00 94.12 191 GLU A N 1
ATOM 1434 C CA . GLU A 1 191 ? -8.992 -1.549 -1.901 1.00 94.12 191 GLU A CA 1
ATOM 1435 C C . GLU A 1 191 ? -9.801 -1.152 -0.651 1.00 94.12 191 GLU A C 1
ATOM 1437 O O . GLU A 1 191 ? -10.609 -0.224 -0.715 1.00 94.12 191 GLU A O 1
ATOM 1442 N N . ALA A 1 192 ? -9.522 -1.778 0.497 1.00 94.62 192 ALA A N 1
ATOM 1443 C CA . ALA A 1 192 ? -10.111 -1.465 1.801 1.00 94.62 192 ALA A CA 1
ATOM 1444 C C . ALA A 1 192 ? -9.886 -0.009 2.230 1.00 94.62 192 ALA A C 1
ATOM 1446 O O . ALA A 1 192 ? -10.771 0.608 2.817 1.00 94.62 192 ALA A O 1
ATOM 1447 N N . TRP A 1 193 ? -8.732 0.572 1.892 1.00 94.25 193 TRP A N 1
ATOM 1448 C CA . TRP A 1 193 ? -8.391 1.949 2.252 1.00 94.25 193 TRP A CA 1
ATOM 1449 C C . TRP A 1 193 ? -9.424 2.988 1.797 1.00 94.25 193 TRP A C 1
ATOM 1451 O O . TRP A 1 193 ? -9.681 3.954 2.515 1.00 94.25 193 TRP A O 1
ATOM 1461 N N . VAL A 1 194 ? -10.034 2.802 0.622 1.00 91.38 194 VAL A N 1
ATOM 1462 C CA . VAL A 1 194 ? -11.051 3.733 0.103 1.00 91.38 194 VAL A CA 1
ATOM 1463 C C . VAL A 1 194 ? -12.280 3.750 1.019 1.00 91.38 194 VAL A C 1
ATOM 1465 O O . VAL A 1 194 ? -12.791 4.818 1.354 1.00 91.38 194 VAL A O 1
ATOM 1468 N N . TRP A 1 195 ? -12.701 2.574 1.483 1.00 90.12 195 TRP A N 1
ATOM 1469 C CA . TRP A 1 195 ? -13.837 2.404 2.389 1.00 90.12 195 TRP A CA 1
ATOM 1470 C C . TRP A 1 195 ? -13.511 2.873 3.802 1.00 90.12 195 TRP A C 1
ATOM 1472 O O . TRP A 1 195 ? -14.295 3.608 4.395 1.00 90.12 195 TRP A O 1
ATOM 1482 N N . CYS A 1 196 ? -12.321 2.526 4.297 1.00 92.81 196 CYS A N 1
ATOM 1483 C CA . CYS A 1 196 ? -11.786 3.024 5.561 1.00 92.81 196 CYS A CA 1
ATOM 1484 C C . CYS A 1 196 ? -11.839 4.554 5.599 1.00 92.81 196 CYS A C 1
ATOM 1486 O O . CYS A 1 196 ? -12.421 5.126 6.516 1.00 92.81 196 CYS A O 1
ATOM 1488 N N . LYS A 1 197 ? -11.340 5.228 4.552 1.00 92.06 197 LYS A N 1
ATOM 1489 C CA . LYS A 1 197 ? -11.386 6.690 4.452 1.00 92.06 197 LYS A CA 1
ATOM 1490 C C . LYS A 1 197 ? -12.817 7.223 4.573 1.00 92.06 197 LYS A C 1
ATOM 1492 O O . LYS A 1 197 ? -13.046 8.110 5.387 1.00 92.06 197 LYS A O 1
ATOM 1497 N N . ARG A 1 198 ? -13.762 6.659 3.815 1.00 89.81 198 ARG A N 1
ATOM 1498 C CA . ARG A 1 198 ? -15.165 7.099 3.797 1.00 89.81 198 ARG A CA 1
ATOM 1499 C C . ARG A 1 198 ? -15.879 6.872 5.131 1.00 89.81 198 ARG A C 1
ATOM 1501 O O . ARG A 1 198 ? -16.610 7.743 5.581 1.00 89.81 198 ARG A O 1
ATOM 1508 N N . HIS A 1 199 ? -15.683 5.713 5.758 1.00 89.50 199 HIS A N 1
ATOM 1509 C CA . HIS A 1 199 ? -16.321 5.390 7.036 1.00 89.50 199 HIS A CA 1
ATOM 1510 C C . HIS A 1 199 ? -15.737 6.217 8.174 1.00 89.50 199 HIS A C 1
ATOM 1512 O O . HIS A 1 199 ? -16.486 6.711 9.004 1.00 89.50 199 HIS A O 1
ATOM 1518 N N . VAL A 1 200 ?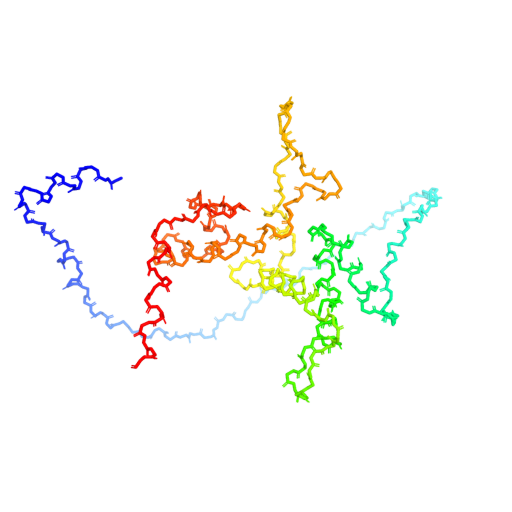 -14.416 6.397 8.192 1.00 91.31 200 VAL A N 1
ATOM 1519 C CA . VAL A 1 200 ? -13.756 7.202 9.218 1.00 91.31 200 VAL A CA 1
ATOM 1520 C C . VAL A 1 200 ? -14.115 8.671 9.055 1.00 91.31 200 VAL A C 1
ATOM 1522 O O . VAL A 1 200 ? -14.375 9.316 10.053 1.00 91.31 200 VAL A O 1
ATOM 1525 N N . GLU A 1 201 ? -14.169 9.217 7.837 1.00 88.88 201 GLU A N 1
ATOM 1526 C CA . GLU A 1 201 ? -14.521 10.633 7.639 1.00 88.88 201 GLU A CA 1
ATOM 1527 C C . GLU A 1 201 ? -15.934 10.966 8.128 1.00 88.88 201 GLU A C 1
ATOM 1529 O O . GLU A 1 201 ? -16.099 12.021 8.726 1.00 88.88 201 GLU A O 1
ATOM 1534 N N . LYS A 1 202 ? -16.901 10.047 7.990 1.00 86.81 202 LYS A N 1
ATOM 1535 C CA . LYS A 1 202 ? -18.252 10.215 8.554 1.00 86.81 202 LYS A CA 1
ATOM 1536 C C . LYS A 1 202 ? -18.289 10.231 10.089 1.00 86.81 202 LYS A C 1
ATOM 1538 O O . LYS A 1 202 ? -19.157 10.865 10.662 1.00 86.81 202 LYS A O 1
ATOM 1543 N N . GLU A 1 203 ? -17.376 9.520 10.748 1.00 86.31 203 GLU A N 1
ATOM 1544 C CA . GLU A 1 203 ? -17.398 9.305 12.210 1.00 86.31 203 GLU A CA 1
ATOM 1545 C C . GLU A 1 203 ? -16.371 10.181 12.946 1.00 86.31 203 GLU A C 1
ATOM 1547 O O . GLU A 1 203 ? -16.400 10.325 14.163 1.00 86.31 203 GLU A O 1
ATOM 1552 N N . ARG A 1 204 ? -15.425 10.787 12.221 1.00 77.56 204 ARG A N 1
ATOM 1553 C CA . ARG A 1 204 ? -14.346 11.601 12.805 1.00 77.56 204 ARG A CA 1
ATOM 1554 C C . ARG A 1 204 ? -14.837 12.937 13.362 1.00 77.56 204 ARG A C 1
ATOM 1556 O O . ARG A 1 204 ? -14.069 13.629 14.024 1.00 77.56 204 ARG A O 1
ATOM 1563 N N . GLU A 1 205 ? -16.086 13.295 13.090 1.00 76.00 205 GLU A N 1
ATOM 1564 C CA . GLU A 1 205 ? -16.765 14.424 13.727 1.00 76.00 205 GLU A CA 1
ATOM 1565 C C . GLU A 1 205 ? -17.077 14.134 15.206 1.00 76.00 205 GLU A C 1
ATOM 1567 O O . GLU A 1 205 ? -17.254 15.060 15.995 1.00 76.00 205 GLU A O 1
ATOM 1572 N N . THR A 1 206 ? -17.062 12.865 15.627 1.00 78.00 206 THR A N 1
ATOM 1573 C CA . THR A 1 206 ? -17.263 12.472 17.023 1.00 78.00 206 THR A CA 1
ATOM 1574 C C . THR A 1 206 ? -15.971 12.622 17.842 1.00 78.00 206 THR A C 1
ATOM 1576 O O . THR A 1 206 ? -14.899 12.160 17.447 1.00 78.00 206 THR A O 1
ATOM 1579 N N . ILE A 1 207 ? -16.071 13.247 19.023 1.00 79.31 207 ILE A N 1
ATOM 1580 C CA . ILE A 1 207 ? -14.934 13.558 19.917 1.00 79.31 207 ILE A CA 1
ATOM 1581 C C . ILE A 1 207 ? -14.190 12.293 20.393 1.00 79.31 207 ILE A C 1
ATOM 1583 O O . ILE A 1 207 ? -12.983 12.341 20.618 1.00 79.31 207 ILE A O 1
ATOM 1587 N N . GLU A 1 208 ? -14.879 11.152 20.489 1.00 86.88 208 GLU A N 1
ATOM 1588 C CA . GLU A 1 208 ? -14.354 9.889 21.034 1.00 86.88 208 GLU A CA 1
ATOM 1589 C C . GLU A 1 208 ? -13.114 9.347 20.295 1.00 86.88 208 GLU A C 1
ATOM 1591 O O . GLU A 1 208 ? -12.293 8.648 20.883 1.00 86.88 208 GLU A O 1
ATOM 1596 N N . TYR A 1 209 ? -12.929 9.707 19.021 1.00 82.81 209 TYR A N 1
ATOM 1597 C CA . TYR A 1 209 ? -11.848 9.180 18.179 1.00 82.81 209 TYR A CA 1
ATOM 1598 C C . TYR A 1 209 ? -10.671 10.146 17.981 1.00 82.81 209 TYR A C 1
ATOM 1600 O O . TYR A 1 209 ? -9.816 9.927 17.113 1.00 82.81 209 TYR A O 1
ATOM 1608 N N . GLN A 1 210 ? -10.599 11.228 18.761 1.00 83.12 210 GLN A N 1
ATOM 1609 C CA . GLN A 1 210 ? -9.452 12.133 18.717 1.00 83.12 210 GLN A CA 1
ATOM 1610 C C . GLN A 1 210 ? -8.181 11.416 19.206 1.00 83.12 210 GLN A C 1
ATOM 1612 O O . GLN A 1 210 ? -8.129 10.883 20.306 1.00 83.12 210 GLN A O 1
ATOM 1617 N N . GLY A 1 211 ? -7.141 11.397 18.366 1.00 85.50 211 GLY A N 1
ATOM 1618 C CA . GLY A 1 211 ? -5.837 10.798 18.686 1.00 85.50 211 GLY A CA 1
ATOM 1619 C C . GLY A 1 211 ? -5.607 9.384 18.142 1.00 85.50 211 GLY A C 1
ATOM 1620 O O . GLY A 1 211 ? -4.457 8.959 18.073 1.00 85.50 211 GLY A O 1
ATOM 1621 N N . LEU A 1 212 ? -6.646 8.684 17.678 1.00 88.12 212 LEU A N 1
ATOM 1622 C CA . LEU A 1 212 ? -6.499 7.365 17.050 1.00 88.12 212 LEU A CA 1
ATOM 1623 C C . LEU A 1 212 ? -6.192 7.465 15.548 1.00 88.12 212 LEU A C 1
ATOM 1625 O O . LEU A 1 212 ? -6.653 8.373 14.843 1.00 88.12 212 LEU A O 1
ATOM 1629 N N . GLY A 1 213 ? -5.422 6.501 15.035 1.00 90.19 213 GLY A N 1
ATOM 1630 C CA . GLY A 1 213 ? -5.155 6.381 13.600 1.00 90.19 213 GLY A CA 1
ATOM 1631 C C . GLY A 1 213 ? -6.405 5.952 12.823 1.00 90.19 213 GLY A C 1
ATOM 1632 O O . GLY A 1 213 ? -7.271 5.260 13.357 1.00 90.19 213 GLY A O 1
ATOM 1633 N N . ARG A 1 214 ? -6.513 6.294 11.525 1.00 93.00 214 ARG A N 1
ATOM 1634 C CA . ARG A 1 214 ? -7.729 5.965 10.734 1.00 93.00 214 ARG A CA 1
ATOM 1635 C C . ARG A 1 214 ? -8.073 4.472 10.764 1.00 93.00 214 ARG A C 1
ATOM 1637 O O . ARG A 1 214 ? -9.234 4.104 10.877 1.00 93.00 214 ARG A O 1
ATOM 1644 N N . TRP A 1 215 ? -7.059 3.618 10.669 1.00 93.06 215 TRP A N 1
ATOM 1645 C CA . TRP A 1 215 ? -7.224 2.164 10.687 1.00 93.06 215 TRP A CA 1
ATOM 1646 C C . TRP A 1 215 ? -7.682 1.631 12.049 1.00 93.06 215 TRP A C 1
ATOM 1648 O O . TRP A 1 215 ? -8.468 0.687 12.107 1.00 93.06 215 TRP A O 1
ATOM 1658 N N . GLU A 1 216 ? -7.230 2.242 13.141 1.00 92.31 216 GLU A N 1
ATOM 1659 C CA . GLU A 1 216 ? -7.653 1.882 14.498 1.00 92.31 216 GLU A CA 1
ATOM 1660 C C . GLU A 1 216 ? -9.120 2.265 14.710 1.00 92.31 216 GLU A C 1
ATOM 1662 O O . GLU A 1 216 ? -9.908 1.425 15.136 1.00 92.31 216 GLU A O 1
ATOM 1667 N N . VAL A 1 217 ? -9.514 3.473 14.288 1.00 92.69 217 VAL A N 1
ATOM 1668 C CA . VAL A 1 217 ? -10.917 3.921 14.304 1.00 92.69 217 VAL A CA 1
ATOM 1669 C C . VAL A 1 217 ? -11.793 2.996 13.460 1.00 92.69 217 VAL A C 1
ATOM 1671 O O . VAL A 1 217 ? -12.832 2.532 13.915 1.00 92.69 217 VAL A O 1
ATOM 1674 N N . TRP A 1 218 ? -11.365 2.656 12.241 1.00 93.69 218 TRP A N 1
ATOM 1675 C CA . TRP A 1 218 ? -12.145 1.787 11.357 1.00 93.69 218 TRP A CA 1
ATOM 1676 C C . TRP A 1 218 ? -12.384 0.387 11.941 1.00 93.69 218 TRP A C 1
ATOM 1678 O O . TRP A 1 218 ? -13.472 -0.172 11.774 1.00 93.69 218 TRP A O 1
ATOM 1688 N N . ARG A 1 219 ? -11.395 -0.150 12.667 1.00 93.00 219 ARG A N 1
ATOM 1689 C CA . ARG A 1 219 ? -11.514 -1.407 13.413 1.00 93.00 219 ARG A CA 1
ATOM 1690 C C . ARG A 1 219 ? -12.413 -1.263 14.640 1.00 93.00 219 ARG A C 1
ATOM 1692 O O . ARG A 1 219 ? -13.269 -2.117 14.844 1.00 93.00 219 ARG A O 1
ATOM 1699 N N . ALA A 1 220 ? -12.264 -0.188 15.415 1.00 92.06 220 ALA A N 1
ATOM 1700 C CA . ALA A 1 220 ? -13.086 0.088 16.596 1.00 92.06 220 ALA A CA 1
ATOM 1701 C C . ALA A 1 220 ? -14.577 0.230 16.247 1.00 92.06 220 ALA A C 1
ATOM 1703 O O . ALA A 1 220 ? -15.434 -0.252 16.980 1.00 92.06 220 ALA A O 1
ATOM 1704 N N . LEU A 1 221 ? -14.883 0.795 15.076 1.00 90.88 221 LEU A N 1
ATOM 1705 C CA . LEU A 1 221 ? -16.244 0.890 14.545 1.00 90.88 221 LEU A CA 1
ATOM 1706 C C . LEU A 1 221 ? -16.847 -0.467 14.136 1.00 90.88 221 LEU A C 1
ATOM 1708 O O . LEU A 1 221 ? -18.019 -0.523 13.770 1.00 90.88 221 LEU A O 1
ATOM 1712 N N . GLY A 1 222 ? -16.058 -1.547 14.087 1.00 92.19 222 GLY A N 1
ATOM 1713 C CA . GLY A 1 222 ? -16.509 -2.853 13.594 1.00 92.19 222 GLY A CA 1
ATOM 1714 C C . GLY A 1 222 ? -16.848 -2.872 12.097 1.00 92.19 222 GLY A C 1
ATOM 1715 O O . GLY A 1 222 ? -17.459 -3.821 11.613 1.00 92.19 222 GLY A O 1
ATOM 1716 N N . LYS A 1 223 ? -16.450 -1.837 11.342 1.00 91.25 223 LYS A N 1
ATOM 1717 C CA . LYS A 1 223 ? -16.726 -1.696 9.899 1.00 91.25 223 LYS A CA 1
ATOM 1718 C C . LYS A 1 223 ? -15.580 -2.220 9.017 1.00 91.25 223 LYS A C 1
ATOM 1720 O O . LYS A 1 223 ? -15.591 -1.984 7.804 1.00 91.25 223 LYS A O 1
ATOM 1725 N N . GLU A 1 224 ? -14.590 -2.894 9.610 1.00 91.50 224 GLU A N 1
ATOM 1726 C CA . GLU A 1 224 ? -13.405 -3.433 8.931 1.00 91.50 224 GLU A CA 1
ATOM 1727 C C . GLU A 1 224 ? -13.812 -4.512 7.913 1.00 91.50 224 GLU A C 1
ATOM 1729 O O . GLU A 1 224 ? -14.110 -5.656 8.255 1.00 91.50 224 GLU A O 1
ATOM 1734 N N . THR A 1 225 ? -13.829 -4.141 6.631 1.00 91.12 225 THR A N 1
ATOM 1735 C CA . THR A 1 225 ? -14.226 -5.023 5.526 1.00 91.12 225 THR A CA 1
ATOM 1736 C C . THR A 1 225 ? -13.205 -4.966 4.393 1.00 91.12 225 THR A C 1
ATOM 1738 O O . THR A 1 225 ? -12.952 -3.934 3.779 1.00 91.12 225 THR A O 1
ATOM 1741 N N . TYR A 1 226 ? -12.600 -6.114 4.091 1.00 88.19 226 TYR A N 1
ATOM 1742 C CA . TYR A 1 226 ? -11.623 -6.256 2.999 1.00 88.19 226 TYR A CA 1
ATOM 1743 C C . TYR A 1 226 ? -12.256 -6.745 1.692 1.00 88.19 226 TYR A C 1
ATOM 1745 O O . TYR A 1 226 ? -11.588 -6.909 0.668 1.00 88.19 226 TYR A O 1
ATOM 1753 N N . VAL A 1 227 ? -13.556 -7.009 1.724 1.00 87.69 227 VAL A N 1
ATOM 1754 C CA . VAL A 1 227 ? -14.347 -7.380 0.558 1.00 87.69 227 VAL A CA 1
ATOM 1755 C C . VAL A 1 227 ? -15.065 -6.128 0.088 1.00 87.69 227 VAL A C 1
ATOM 1757 O O . VAL A 1 227 ? -15.578 -5.370 0.906 1.00 87.69 227 VAL A O 1
ATOM 1760 N N . LYS A 1 228 ? -15.090 -5.911 -1.230 1.00 83.50 228 LYS A N 1
ATOM 1761 C CA . LYS A 1 228 ? -15.883 -4.835 -1.820 1.00 83.50 228 LYS A CA 1
ATOM 1762 C C . LYS A 1 228 ? -17.329 -5.002 -1.331 1.00 83.50 228 LYS A C 1
ATOM 1764 O O . LYS A 1 228 ? -17.895 -6.067 -1.599 1.00 83.50 228 LYS A O 1
ATOM 1769 N N . PRO A 1 229 ? -17.907 -4.016 -0.622 1.00 80.38 229 PRO A N 1
ATOM 1770 C CA . PRO A 1 229 ? -19.287 -4.123 -0.192 1.00 80.38 229 PRO A CA 1
ATOM 1771 C C . PRO A 1 229 ? -20.179 -4.290 -1.431 1.00 80.38 229 PRO A C 1
ATOM 1773 O O . PRO A 1 229 ? -19.850 -3.753 -2.501 1.00 80.38 229 PRO A O 1
ATOM 1776 N N . PRO A 1 230 ? -21.283 -5.050 -1.332 1.00 82.94 230 PRO A N 1
ATOM 1777 C CA . PRO A 1 230 ? -22.304 -5.003 -2.369 1.00 82.94 230 PRO A CA 1
ATOM 1778 C C . PRO A 1 230 ? -22.698 -3.535 -2.569 1.00 82.94 230 PRO A C 1
ATOM 1780 O O . PRO A 1 230 ? -22.769 -2.794 -1.589 1.00 82.94 230 PRO A O 1
ATOM 1783 N N . ARG A 1 231 ? -22.878 -3.098 -3.825 1.00 77.94 231 ARG A N 1
ATOM 1784 C CA . ARG A 1 231 ? -23.324 -1.727 -4.126 1.00 77.94 231 ARG A CA 1
ATOM 1785 C C . ARG A 1 231 ? -24.583 -1.458 -3.296 1.00 77.94 231 ARG A C 1
ATOM 1787 O O . ARG A 1 231 ? -25.605 -2.092 -3.546 1.00 77.94 231 ARG A O 1
ATOM 1794 N N . GLN A 1 232 ? -24.478 -0.595 -2.289 1.00 74.50 232 GLN A N 1
ATOM 1795 C CA . GLN A 1 232 ? -25.640 -0.137 -1.535 1.00 74.50 232 GLN A CA 1
ATOM 1796 C C . GLN A 1 232 ? -26.430 0.803 -2.447 1.00 74.50 232 GLN A C 1
ATOM 1798 O O . GLN A 1 232 ? -25.831 1.530 -3.240 1.00 74.50 232 GLN A O 1
ATOM 1803 N N . ALA A 1 233 ? -27.761 0.741 -2.386 1.00 64.94 233 ALA A N 1
ATOM 1804 C CA . ALA A 1 233 ? -28.626 1.557 -3.239 1.00 64.94 233 ALA A CA 1
ATOM 1805 C C . ALA A 1 233 ? -28.348 3.060 -3.055 1.00 64.94 233 ALA A C 1
ATOM 1807 O O . ALA A 1 233 ? -28.329 3.801 -4.032 1.00 64.94 233 ALA A O 1
ATOM 1808 N N . ASP A 1 234 ? -28.003 3.460 -1.833 1.00 66.25 234 ASP A N 1
ATOM 1809 C CA . ASP A 1 234 ? -27.728 4.844 -1.436 1.00 66.25 234 ASP A CA 1
ATOM 1810 C C . ASP A 1 234 ? -26.475 5.431 -2.121 1.00 66.25 234 ASP A C 1
ATOM 1812 O O . ASP A 1 234 ? -26.349 6.640 -2.292 1.00 66.25 234 ASP A O 1
ATOM 1816 N N . ASP A 1 235 ? -25.543 4.583 -2.575 1.00 64.12 235 ASP A N 1
ATOM 1817 C CA . ASP A 1 235 ? -24.365 5.031 -3.331 1.00 64.12 235 ASP A CA 1
ATOM 1818 C C . ASP A 1 235 ? -24.694 5.359 -4.794 1.00 64.12 235 ASP A C 1
ATOM 1820 O O . ASP A 1 235 ? -23.916 6.044 -5.453 1.00 64.12 235 ASP A O 1
ATOM 1824 N N . ALA A 1 236 ? -25.828 4.877 -5.314 1.00 64.38 236 ALA A N 1
ATOM 1825 C CA . ALA A 1 236 ? -26.259 5.169 -6.679 1.00 64.38 236 ALA A CA 1
ATOM 1826 C C . ALA A 1 236 ? -26.860 6.576 -6.825 1.00 64.38 236 ALA A C 1
ATOM 1828 O O . ALA A 1 236 ? -27.014 7.048 -7.950 1.00 64.38 236 ALA A O 1
ATOM 1829 N N . GLU A 1 237 ? -27.215 7.229 -5.718 1.00 60.09 237 GLU A N 1
ATOM 1830 C CA . GLU A 1 237 ? -27.806 8.569 -5.722 1.00 60.09 237 GLU A CA 1
ATOM 1831 C C . GLU A 1 237 ? -26.724 9.662 -5.766 1.00 60.09 237 GLU A C 1
ATOM 1833 O O . GLU A 1 237 ? -26.828 10.602 -6.546 1.00 60.09 237 GLU A O 1
ATOM 1838 N N . LEU A 1 238 ? -25.610 9.460 -5.052 1.00 61.00 238 LEU A N 1
ATOM 1839 C CA . LEU A 1 238 ? -24.462 10.383 -5.012 1.00 61.00 238 LEU A CA 1
ATOM 1840 C C . LEU A 1 238 ? -23.701 10.509 -6.345 1.00 61.00 238 LEU A C 1
ATOM 1842 O O . LEU A 1 238 ? -23.080 11.539 -6.596 1.00 61.00 238 LEU A O 1
ATOM 1846 N N . ASP A 1 239 ? -23.729 9.477 -7.192 1.00 60.00 239 ASP A N 1
ATOM 1847 C CA . ASP A 1 239 ? -23.116 9.538 -8.528 1.00 60.00 239 ASP A CA 1
ATOM 1848 C C . ASP A 1 239 ? -24.024 10.250 -9.553 1.00 60.00 239 ASP A C 1
ATOM 1850 O O . ASP A 1 239 ? -23.520 10.697 -10.577 1.00 60.00 239 ASP A O 1
ATOM 1854 N N . LYS A 1 240 ? -25.333 10.408 -9.291 1.00 59.31 240 LYS A N 1
ATOM 1855 C CA . LYS A 1 240 ? -26.246 11.126 -10.204 1.00 59.31 240 LYS A CA 1
ATOM 1856 C C . LYS A 1 240 ? -26.162 12.643 -10.075 1.00 59.31 240 LYS A C 1
ATOM 1858 O O . LYS A 1 240 ? -26.421 13.336 -11.047 1.00 59.31 240 LYS A O 1
ATOM 1863 N N . GLU A 1 241 ? -25.793 13.149 -8.903 1.00 57.06 241 GLU A N 1
ATOM 1864 C CA . GLU A 1 241 ? -25.740 14.593 -8.640 1.00 57.06 241 GLU A CA 1
ATOM 1865 C C . GLU A 1 241 ? -24.565 15.295 -9.343 1.00 57.06 241 GLU A C 1
ATOM 1867 O O . GLU A 1 241 ? -24.575 16.510 -9.492 1.00 57.06 241 GLU A O 1
ATOM 1872 N N . LYS A 1 242 ? -23.555 14.545 -9.805 1.00 55.09 242 LYS A N 1
ATOM 1873 C CA . LYS A 1 242 ? -22.373 15.112 -10.474 1.00 55.09 242 LYS A CA 1
ATOM 1874 C C . LYS A 1 242 ? -22.504 15.315 -11.980 1.00 55.09 242 LYS A C 1
ATOM 1876 O O . LYS A 1 242 ? -21.667 16.017 -12.534 1.00 55.09 242 LYS A O 1
ATOM 1881 N N . ASP A 1 243 ? -23.513 14.729 -12.616 1.00 55.31 243 ASP A N 1
ATOM 1882 C CA . ASP A 1 243 ? -23.708 14.834 -14.069 1.00 55.31 243 ASP A CA 1
ATOM 1883 C C . ASP A 1 243 ? -24.687 15.962 -14.459 1.00 55.31 243 ASP A C 1
ATOM 1885 O O . ASP A 1 243 ? -24.951 16.155 -15.641 1.00 55.31 243 ASP A O 1
ATOM 1889 N N . SER A 1 244 ? -25.234 16.708 -13.491 1.00 57.22 244 SER A N 1
ATOM 1890 C CA . SER A 1 244 ? -26.275 17.729 -13.715 1.00 57.22 244 SER A CA 1
ATOM 1891 C C . SER A 1 244 ? -25.810 19.193 -13.647 1.00 57.22 244 SER A C 1
ATOM 1893 O O . SER A 1 244 ? -26.640 20.076 -13.829 1.00 57.22 244 SER A O 1
ATOM 1895 N N . ASP A 1 245 ? -24.519 19.466 -13.425 1.00 54.22 245 ASP A N 1
ATOM 1896 C CA . ASP A 1 245 ? -23.976 20.839 -13.311 1.00 54.22 245 ASP A CA 1
ATOM 1897 C C . ASP A 1 245 ? -23.186 21.320 -14.556 1.00 54.22 245 ASP A C 1
ATOM 1899 O O . ASP A 1 245 ? -22.590 22.395 -14.524 1.00 54.22 245 ASP A O 1
ATOM 1903 N N . ASP A 1 246 ? -23.188 20.559 -15.658 1.00 53.91 246 ASP A N 1
ATOM 1904 C CA . ASP A 1 246 ? -22.502 20.898 -16.925 1.00 53.91 246 ASP A CA 1
ATOM 1905 C C . ASP A 1 246 ? -23.489 21.047 -18.118 1.00 53.91 246 ASP A C 1
ATOM 1907 O O . ASP A 1 246 ? -23.185 20.631 -19.240 1.00 53.91 246 ASP A O 1
ATOM 1911 N N . GLU A 1 247 ? -24.674 21.638 -17.897 1.00 46.69 247 GLU A N 1
ATOM 1912 C CA . GLU A 1 247 ? -25.571 22.136 -18.971 1.00 46.69 247 GLU A CA 1
ATOM 1913 C C . GLU A 1 247 ? -25.700 23.667 -18.984 1.00 46.69 247 GLU A C 1
ATOM 1915 O O . GLU A 1 247 ? -25.914 24.274 -17.909 1.00 46.69 247 GLU A O 1
#

Radius of gyration: 29.0 Å; chains: 1; bounding box: 84×66×64 Å

Organism: Mycena chlorophos (NCBI:txid658473)

pLDDT: mean 76.85, std 17.85, range [44.47, 97.31]